Protein AF-A0A7K1STB8-F1 (afdb_monomer)

Organism: NCBI:txid2682090

Solvent-accessible surface area (backbone atoms only — not comparable to full-atom values): 10686 Å² total; per-residue (Å²): 137,60,87,76,80,79,60,72,96,82,62,52,71,69,55,52,49,51,49,47,39,38,71,79,35,63,26,77,66,35,48,52,50,49,53,50,52,51,50,50,52,54,46,53,51,52,51,50,51,38,49,51,44,44,54,51,41,70,32,89,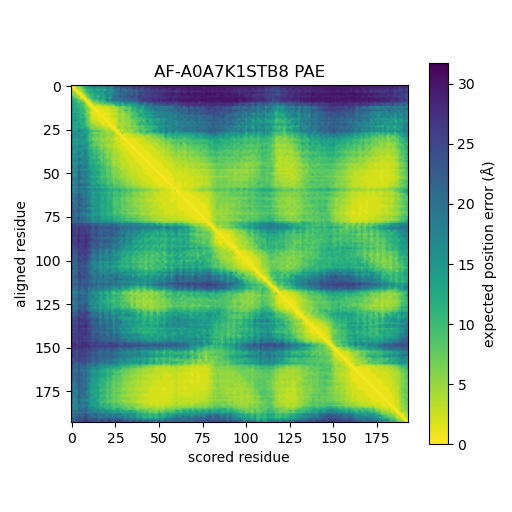74,40,31,57,58,48,49,53,48,32,52,51,37,28,52,45,46,59,71,48,79,87,44,74,66,59,52,52,52,58,50,51,63,57,49,46,48,56,49,53,52,50,49,45,56,52,50,47,44,66,72,67,72,48,81,72,82,48,75,66,54,60,45,49,53,54,56,52,41,49,59,49,67,66,43,47,61,53,48,53,52,52,48,56,43,51,74,65,71,43,51,70,61,51,45,52,54,44,48,77,39,15,65,59,54,13,50,55,54,40,54,48,50,46,47,50,53,20,52,51,51,51,54,53,58,64,51,52,74,70,68,80,115

pLDDT: mean 74.5, std 12.03, range [38.34, 95.81]

Structure (mmCIF, N/CA/C/O backbone):
data_AF-A0A7K1STB8-F1
#
_entry.id   AF-A0A7K1STB8-F1
#
loop_
_atom_site.group_PDB
_atom_site.id
_atom_site.type_symbol
_atom_site.label_atom_id
_atom_site.label_alt_id
_atom_site.label_comp_id
_atom_site.label_asym_id
_atom_site.label_entity_id
_atom_site.label_seq_id
_atom_site.pdbx_PDB_ins_code
_atom_site.Cartn_x
_atom_site.Cartn_y
_atom_site.Cartn_z
_atom_site.occupancy
_atom_site.B_iso_or_equiv
_atom_site.auth_seq_id
_atom_site.auth_comp_id
_atom_site.auth_asym_id
_atom_site.auth_atom_id
_atom_site.pdbx_PDB_model_num
ATOM 1 N N . MET A 1 1 ? -34.980 3.408 26.917 1.00 38.34 1 MET A N 1
ATOM 2 C CA . MET A 1 1 ? -34.854 3.277 28.378 1.00 38.34 1 MET A CA 1
ATOM 3 C C . MET A 1 1 ? -33.416 2.930 28.671 1.00 38.34 1 MET A C 1
ATOM 5 O O . MET A 1 1 ? -32.960 1.846 28.324 1.00 38.34 1 MET A O 1
ATOM 9 N N . THR A 1 2 ? -32.668 3.916 29.140 1.00 48.19 2 THR A N 1
ATOM 10 C CA . THR A 1 2 ? -31.240 3.794 29.457 1.00 48.19 2 THR A CA 1
ATOM 11 C C . THR A 1 2 ? -31.083 3.084 30.799 1.00 48.19 2 THR A C 1
ATOM 13 O O . THR A 1 2 ? -31.849 3.351 31.716 1.00 48.19 2 THR A O 1
ATOM 16 N N . ALA A 1 3 ? -30.076 2.217 30.947 1.00 53.22 3 ALA A N 1
ATOM 17 C CA . ALA A 1 3 ? -29.821 1.415 32.157 1.00 53.22 3 ALA A CA 1
ATOM 18 C C . ALA A 1 3 ? -29.681 2.227 33.471 1.00 53.22 3 ALA A C 1
ATOM 20 O O . ALA A 1 3 ? -29.728 1.668 34.564 1.00 53.22 3 ALA A O 1
ATOM 21 N N . LEU A 1 4 ? -29.538 3.551 33.369 1.00 52.62 4 LEU A N 1
ATOM 22 C CA . LEU A 1 4 ? -29.523 4.502 34.483 1.00 52.62 4 LEU A CA 1
ATOM 23 C C . LEU A 1 4 ? -30.909 4.789 35.086 1.00 52.62 4 LEU A C 1
ATOM 25 O O . LEU A 1 4 ? -30.980 5.211 36.232 1.00 52.62 4 LEU A O 1
ATOM 29 N N . GLU A 1 5 ? -32.003 4.546 34.360 1.00 54.44 5 GLU A N 1
ATOM 30 C CA . GLU A 1 5 ? -33.365 4.878 34.816 1.00 54.44 5 GLU A CA 1
ATOM 31 C C . GLU A 1 5 ? -33.948 3.846 35.803 1.00 54.44 5 GLU A C 1
ATOM 33 O O . GLU A 1 5 ? -34.974 4.106 36.421 1.00 54.44 5 GLU A O 1
ATOM 38 N N . GLN A 1 6 ? -33.308 2.680 35.970 1.00 57.25 6 GLN A N 1
ATOM 39 C CA . GLN A 1 6 ? -33.821 1.567 36.786 1.00 57.25 6 GLN A CA 1
ATOM 40 C C . GLN A 1 6 ? -33.109 1.360 38.135 1.00 57.25 6 GLN A C 1
ATOM 42 O O . GLN A 1 6 ? -33.446 0.411 38.845 1.00 57.25 6 GLN A O 1
ATOM 47 N N . LYS A 1 7 ? -32.131 2.194 38.520 1.00 53.56 7 LYS A N 1
ATOM 48 C CA . LYS A 1 7 ? -31.406 2.007 39.793 1.00 53.56 7 LYS A CA 1
ATOM 49 C C . LYS A 1 7 ? -31.974 2.860 40.938 1.00 53.56 7 LYS A C 1
ATOM 51 O O . LYS A 1 7 ? -32.371 3.998 40.701 1.00 53.56 7 LYS A O 1
ATOM 56 N N . PRO A 1 8 ? -32.013 2.318 42.174 1.00 54.34 8 PRO A N 1
ATOM 57 C CA . PRO A 1 8 ? -32.568 3.004 43.337 1.00 54.34 8 PRO A CA 1
ATOM 58 C C . PRO A 1 8 ? -31.808 4.303 43.630 1.00 54.34 8 PRO A C 1
ATOM 60 O O . PRO A 1 8 ? -30.596 4.387 43.431 1.00 54.34 8 PRO A O 1
ATOM 63 N N . SER A 1 9 ? -32.537 5.299 44.131 1.00 56.69 9 SER A N 1
ATOM 64 C CA . SER A 1 9 ? -32.149 6.705 44.325 1.00 56.69 9 SER A CA 1
ATOM 65 C C . SER A 1 9 ? -30.977 6.979 45.288 1.00 56.69 9 SER A C 1
ATOM 67 O O . SER A 1 9 ? -30.709 8.137 45.589 1.00 56.69 9 SER A O 1
ATOM 69 N N . GLU A 1 10 ? -30.275 5.952 45.772 1.00 61.25 10 GLU A N 1
ATOM 70 C CA . GLU A 1 10 ? -29.221 6.059 46.797 1.00 61.25 10 GLU A CA 1
ATOM 71 C C . GLU A 1 10 ? -27.794 5.830 46.273 1.00 61.25 10 GLU A C 1
ATOM 73 O O . GLU A 1 10 ? -26.829 6.034 47.006 1.00 61.25 10 GLU A O 1
ATOM 78 N N . ILE A 1 11 ? -27.621 5.423 45.013 1.00 63.69 11 ILE A N 1
ATOM 79 C CA . ILE A 1 11 ? -26.293 5.130 44.458 1.00 63.69 11 ILE A CA 1
ATOM 80 C C . ILE A 1 11 ? -25.748 6.387 43.774 1.00 63.69 11 ILE A C 1
ATOM 82 O O . ILE A 1 11 ? -26.399 6.944 42.888 1.00 63.69 11 ILE A O 1
ATOM 86 N N . SER A 1 12 ? -24.543 6.830 44.156 1.00 77.94 12 SER A N 1
ATOM 87 C CA . SER A 1 12 ? -23.891 7.965 43.495 1.00 77.94 12 SER A CA 1
ATOM 88 C C . SER A 1 12 ? -23.727 7.677 41.998 1.00 77.94 12 SER A C 1
ATOM 90 O O . SER A 1 12 ? -23.496 6.536 41.594 1.00 77.94 12 SER A O 1
ATOM 92 N N . PHE A 1 13 ? -23.828 8.704 41.149 1.00 73.62 13 PHE A N 1
ATOM 93 C CA . PHE A 1 13 ? -23.645 8.543 39.701 1.00 73.62 13 PHE A CA 1
ATOM 94 C C . PHE A 1 13 ? -22.326 7.823 39.367 1.00 73.62 13 PHE A C 1
ATOM 96 O O . PHE A 1 13 ? -2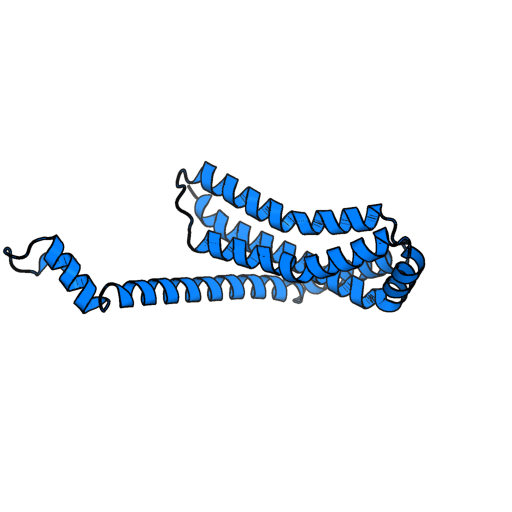2.291 6.951 38.500 1.00 73.62 13 PHE A O 1
ATOM 103 N N . GLN A 1 14 ? -21.263 8.126 40.115 1.00 72.94 14 GLN A N 1
ATOM 104 C CA . GLN A 1 14 ? -19.949 7.513 39.951 1.00 72.94 14 GLN A CA 1
ATOM 105 C C . GLN A 1 14 ? -19.971 6.005 40.252 1.00 72.94 14 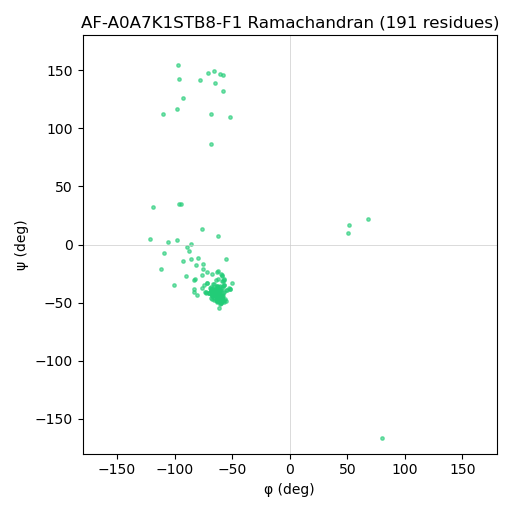GLN A C 1
ATOM 107 O O . GLN A 1 14 ? -19.392 5.216 39.505 1.00 72.94 14 GLN A O 1
ATOM 112 N N . ASP A 1 15 ? -20.683 5.589 41.299 1.00 76.50 15 ASP A N 1
ATOM 113 C CA . ASP A 1 15 ? -20.818 4.178 41.674 1.00 76.50 15 ASP A CA 1
ATOM 114 C C . ASP A 1 15 ? -21.751 3.427 40.726 1.00 76.50 15 ASP A C 1
ATOM 116 O O . ASP A 1 15 ? -21.492 2.271 40.382 1.00 76.50 15 ASP A O 1
ATOM 120 N N . ALA A 1 16 ? -22.801 4.086 40.228 1.00 74.50 16 ALA A N 1
ATOM 121 C CA . ALA A 1 16 ? -23.674 3.531 39.203 1.00 74.50 16 ALA A CA 1
ATOM 122 C C . ALA A 1 16 ? -22.892 3.251 37.910 1.00 74.50 16 ALA A C 1
ATOM 124 O O . ALA A 1 16 ? -23.001 2.149 37.367 1.00 74.50 16 ALA A O 1
ATOM 125 N N . VAL A 1 17 ? -22.049 4.196 37.479 1.00 72.81 17 VAL A N 1
ATOM 126 C CA . VAL A 1 17 ? -21.155 4.059 36.319 1.00 72.81 17 VAL A CA 1
ATOM 127 C C . VAL A 1 17 ? -20.111 2.966 36.545 1.00 72.81 17 VAL A C 1
ATOM 129 O O . VAL A 1 17 ? -19.966 2.091 35.697 1.00 72.81 17 VAL A O 1
ATOM 132 N N . ASN A 1 18 ? -19.435 2.942 37.695 1.00 76.50 18 ASN A N 1
ATOM 133 C CA . ASN A 1 18 ? -18.444 1.905 38.006 1.00 76.50 18 ASN A CA 1
ATOM 134 C C . ASN A 1 18 ? -19.067 0.506 38.078 1.00 76.50 18 ASN A C 1
ATOM 136 O O . ASN A 1 18 ? -18.463 -0.464 37.628 1.00 76.50 18 ASN A O 1
ATOM 140 N N . THR A 1 19 ? -20.291 0.396 38.598 1.00 78.06 19 THR A N 1
ATOM 141 C CA . THR A 1 19 ? -21.020 -0.877 38.640 1.00 78.06 19 THR A CA 1
ATOM 142 C C . THR A 1 19 ? -21.387 -1.347 37.235 1.00 78.06 19 THR A C 1
ATOM 144 O O . THR A 1 19 ? -21.241 -2.525 36.941 1.00 78.06 19 THR A O 1
ATOM 147 N N . ILE A 1 20 ? -21.832 -0.442 36.357 1.00 75.31 20 ILE A N 1
ATOM 148 C CA . ILE A 1 20 ? -22.113 -0.758 34.948 1.00 75.31 20 ILE A CA 1
ATOM 149 C C . ILE A 1 20 ? -20.821 -1.184 34.238 1.00 75.31 20 ILE A C 1
ATOM 151 O O . ILE A 1 20 ? -20.790 -2.215 33.579 1.00 75.31 20 ILE A O 1
ATOM 155 N N . ILE A 1 21 ? -19.720 -0.455 34.440 1.00 75.94 21 ILE A N 1
ATOM 156 C CA . ILE A 1 21 ? -18.418 -0.780 33.843 1.00 75.94 21 ILE A CA 1
ATOM 157 C C . ILE A 1 21 ? -17.902 -2.147 34.302 1.00 75.94 21 ILE A C 1
ATOM 159 O O . ILE A 1 21 ? -17.405 -2.931 33.494 1.00 75.94 21 ILE A O 1
ATOM 163 N N . ASN A 1 22 ? -18.037 -2.461 35.586 1.00 79.19 22 ASN A N 1
ATOM 164 C CA . ASN A 1 22 ? -17.596 -3.744 36.120 1.00 79.19 22 ASN A CA 1
ATOM 165 C C . ASN A 1 22 ? -18.505 -4.905 35.697 1.00 79.19 22 ASN A C 1
ATOM 167 O O . ASN A 1 22 ? -17.984 -5.961 35.345 1.00 79.19 22 ASN A O 1
ATOM 171 N N . ASN A 1 23 ? -19.826 -4.709 35.688 1.00 81.06 23 ASN A N 1
ATOM 172 C CA . ASN A 1 23 ? -20.782 -5.779 35.399 1.00 81.06 23 ASN A CA 1
ATOM 173 C C . ASN A 1 23 ? -20.940 -6.050 33.898 1.00 81.06 23 ASN A C 1
ATOM 175 O O . ASN A 1 23 ? -20.938 -7.211 33.499 1.00 81.06 23 ASN A O 1
ATOM 179 N N . ASP A 1 24 ? -21.039 -5.006 33.073 1.00 76.88 24 ASP A N 1
ATOM 180 C CA . ASP A 1 24 ? -21.341 -5.154 31.642 1.00 76.88 24 ASP A CA 1
ATOM 181 C C . ASP A 1 24 ? -20.066 -5.299 30.801 1.00 76.88 24 ASP A C 1
ATOM 183 O O . ASP A 1 24 ? -20.082 -5.924 29.741 1.00 76.88 24 ASP A O 1
ATOM 187 N N . PHE A 1 25 ? -18.946 -4.745 31.280 1.00 75.94 25 PHE A N 1
ATOM 188 C CA . PHE A 1 25 ? -17.688 -4.686 30.533 1.00 75.94 25 PHE A CA 1
ATOM 189 C C . PHE A 1 25 ? -16.509 -5.365 31.239 1.00 75.94 25 PHE A C 1
ATOM 191 O O . PHE A 1 25 ? -15.394 -5.290 30.738 1.00 75.94 25 PHE A O 1
ATOM 198 N N . GLY A 1 26 ? -16.707 -6.031 32.385 1.00 81.06 26 GLY A N 1
ATOM 199 C CA . GLY A 1 26 ? -15.625 -6.717 33.111 1.00 81.06 26 GLY A CA 1
ATOM 200 C C . GLY A 1 26 ? -14.581 -5.769 33.722 1.00 81.06 26 GLY A C 1
ATOM 201 O O . GLY A 1 26 ? -13.434 -6.156 33.965 1.00 81.06 26 GLY A O 1
ATOM 202 N N . GLY A 1 27 ? -14.958 -4.509 33.941 1.00 84.50 27 GLY A N 1
ATOM 203 C CA . GLY A 1 27 ? -14.114 -3.470 34.519 1.00 84.50 27 GLY A CA 1
ATOM 204 C C . GLY A 1 27 ? -13.151 -2.836 33.519 1.00 84.50 27 GLY A C 1
ATOM 205 O O . GLY A 1 27 ? -13.246 -3.020 32.306 1.00 84.50 27 GLY A O 1
ATOM 206 N N . GLY A 1 28 ? -12.168 -2.087 34.028 1.00 80.44 28 GLY A N 1
ATOM 207 C CA . GLY A 1 28 ? -11.205 -1.367 33.182 1.00 80.44 28 GLY A CA 1
ATOM 208 C C . GLY A 1 28 ? -10.425 -2.267 32.212 1.00 80.44 28 GLY A C 1
ATOM 209 O O . GLY A 1 28 ? -10.096 -1.838 31.11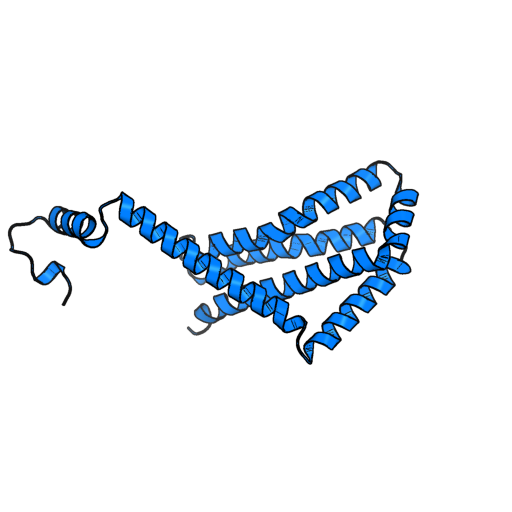1 1.00 80.44 28 GLY A O 1
ATOM 210 N N . LYS A 1 29 ? -10.171 -3.534 32.574 1.00 82.12 29 LYS A N 1
ATOM 211 C CA . LYS A 1 29 ? -9.493 -4.497 31.690 1.00 82.12 29 LYS A CA 1
ATOM 212 C C . LYS A 1 29 ? -10.362 -4.919 30.504 1.00 82.12 29 LYS A C 1
ATOM 214 O O . LYS A 1 29 ? -9.843 -5.001 29.394 1.00 82.12 29 LYS A O 1
ATOM 219 N N . GLY A 1 30 ? -11.656 -5.160 30.713 1.00 80.31 30 GLY A N 1
ATOM 220 C CA . GLY A 1 30 ? -12.537 -5.564 29.618 1.00 80.31 30 GLY A CA 1
ATOM 221 C C . GLY A 1 30 ? -12.930 -4.397 28.706 1.00 80.31 30 GLY A C 1
ATOM 222 O O . GLY A 1 30 ? -13.066 -4.606 27.503 1.00 80.31 30 GLY A O 1
ATOM 223 N N . LEU A 1 31 ? -12.940 -3.153 29.207 1.00 80.62 31 LEU A N 1
ATOM 224 C CA . LEU A 1 31 ? -12.998 -1.958 28.350 1.00 80.62 31 LEU A CA 1
ATOM 225 C C . LEU A 1 31 ? -11.802 -1.875 27.388 1.00 80.62 31 LEU A C 1
ATOM 227 O O . LEU A 1 31 ? -11.990 -1.651 26.194 1.00 80.62 31 LEU A O 1
ATOM 231 N N . VAL A 1 32 ? -10.581 -2.112 27.881 1.00 83.81 32 VAL A N 1
ATOM 232 C CA . VAL A 1 32 ? -9.372 -2.144 27.034 1.00 83.81 32 VAL A CA 1
ATOM 233 C C . VAL A 1 32 ? -9.438 -3.289 26.020 1.00 83.81 32 VAL A C 1
ATOM 235 O O . VAL A 1 32 ? -9.061 -3.116 24.861 1.00 83.81 32 VAL A O 1
ATOM 238 N N . GLU A 1 33 ? -9.937 -4.459 26.422 1.00 84.44 33 GLU A N 1
ATOM 239 C CA . GLU A 1 33 ? -10.108 -5.592 25.509 1.00 84.44 33 GLU A CA 1
ATOM 240 C C . GLU A 1 33 ? -11.156 -5.304 24.423 1.00 84.44 33 GLU A C 1
ATOM 242 O O . GLU A 1 33 ? -10.943 -5.641 23.258 1.00 84.44 33 GLU A O 1
ATOM 247 N N . MET A 1 34 ? -12.258 -4.634 24.769 1.00 82.56 34 MET A N 1
ATOM 248 C CA . MET A 1 34 ? -13.264 -4.190 23.804 1.00 82.56 34 MET A CA 1
ATOM 249 C C . MET A 1 34 ? -12.724 -3.141 22.841 1.00 82.56 34 MET A C 1
ATOM 251 O O . MET A 1 34 ? -12.971 -3.249 21.641 1.00 82.56 34 MET A O 1
ATOM 255 N N . GLU A 1 35 ? -11.968 -2.156 23.327 1.00 81.12 35 GLU A N 1
ATOM 256 C CA . GLU A 1 35 ? -11.322 -1.164 22.464 1.00 81.12 35 GLU A CA 1
ATOM 257 C C . GLU A 1 35 ? -10.342 -1.842 21.501 1.00 81.12 35 GLU A C 1
ATOM 259 O O . GLU A 1 35 ? -10.345 -1.548 20.306 1.00 81.12 35 GLU A O 1
ATOM 264 N N . LYS A 1 36 ? -9.567 -2.820 21.988 1.00 84.12 36 LYS A N 1
ATOM 265 C CA . LYS A 1 36 ? -8.662 -3.616 21.156 1.00 84.12 36 LYS A CA 1
ATOM 266 C C . LYS A 1 36 ? -9.414 -4.431 20.098 1.00 84.12 36 LYS A C 1
ATOM 268 O O . LYS A 1 36 ? -9.033 -4.376 18.933 1.00 84.12 36 LYS A O 1
ATOM 273 N N . LYS A 1 37 ? -10.489 -5.137 20.463 1.00 85.00 37 LYS A N 1
ATOM 274 C CA . LYS A 1 37 ? -11.317 -5.901 19.508 1.00 85.00 37 LYS A CA 1
ATOM 275 C C . LYS A 1 37 ? -11.987 -4.994 18.478 1.00 85.00 37 LYS A C 1
ATOM 277 O O . LYS A 1 37 ? -12.046 -5.335 17.301 1.00 85.00 37 LYS A O 1
ATOM 282 N N . CYS A 1 38 ? -12.460 -3.824 18.905 1.00 82.62 38 CYS A N 1
ATOM 283 C CA . CYS A 1 38 ? -13.000 -2.804 18.011 1.00 82.62 38 CYS A CA 1
ATOM 284 C C . CYS A 1 38 ? -11.922 -2.320 17.032 1.00 82.62 38 CYS A C 1
ATOM 286 O O . CYS A 1 38 ? -12.147 -2.305 15.825 1.00 82.62 38 CYS A O 1
ATOM 288 N N . TYR A 1 39 ? -10.725 -2.007 17.533 1.00 81.12 39 TYR A N 1
ATOM 289 C CA . TYR A 1 39 ? -9.583 -1.621 16.708 1.00 81.12 39 TYR A CA 1
ATOM 290 C C . TYR A 1 39 ? -9.222 -2.703 15.680 1.00 81.12 39 TYR A C 1
ATOM 292 O O . TYR A 1 39 ? -9.080 -2.388 14.502 1.00 81.12 39 TYR A O 1
ATOM 300 N N . GLU A 1 40 ? -9.104 -3.964 16.101 1.00 82.81 40 GLU A N 1
ATOM 301 C CA . GLU A 1 40 ? -8.795 -5.100 15.220 1.00 82.81 40 GLU A CA 1
ATOM 302 C C . GLU A 1 40 ? -9.871 -5.294 14.142 1.00 82.81 40 GLU A C 1
ATOM 304 O O . GLU A 1 40 ? -9.538 -5.397 12.965 1.00 82.81 40 GLU A O 1
ATOM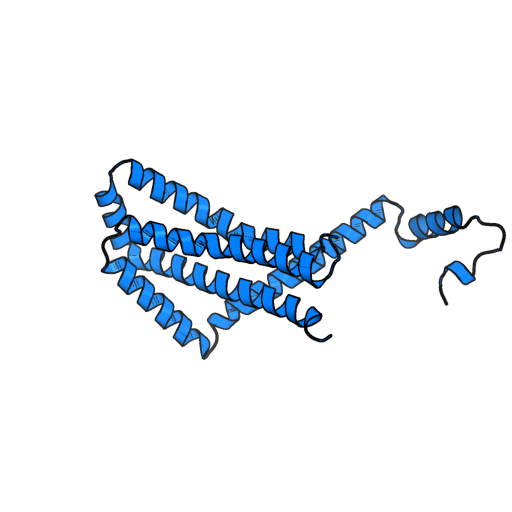 309 N N . SER A 1 41 ? -11.152 -5.219 14.512 1.00 84.88 41 SER A N 1
ATOM 310 C CA . SER A 1 41 ? -12.271 -5.307 13.565 1.00 84.88 41 SER A CA 1
ATOM 311 C C . SER A 1 41 ? -12.216 -4.210 12.493 1.00 84.88 41 SER A C 1
ATOM 313 O O . SER A 1 41 ? -12.325 -4.492 11.298 1.00 84.88 41 SER A O 1
ATOM 315 N N . VAL A 1 42 ? -11.964 -2.957 12.895 1.00 83.44 42 VAL A N 1
ATOM 316 C CA . VAL A 1 42 ? -11.834 -1.837 11.946 1.00 83.44 42 VAL A CA 1
ATOM 317 C C . VAL A 1 42 ? -10.588 -2.005 11.067 1.00 83.44 42 VAL A C 1
ATOM 319 O O . VAL A 1 42 ? -10.630 -1.692 9.877 1.00 83.44 42 VAL A O 1
ATOM 322 N N . VAL A 1 43 ? -9.478 -2.517 11.612 1.00 82.44 43 VAL A N 1
ATOM 323 C CA . VAL A 1 43 ? -8.271 -2.827 10.824 1.00 82.44 43 VAL A CA 1
ATOM 324 C C . VAL A 1 43 ? -8.583 -3.852 9.740 1.00 82.44 43 VAL A C 1
ATOM 326 O O . VAL A 1 43 ? -8.254 -3.614 8.575 1.00 82.44 43 VAL A O 1
ATOM 329 N N . ASP A 1 44 ? -9.222 -4.960 10.104 1.00 85.00 44 ASP A N 1
ATOM 330 C CA . ASP A 1 44 ? -9.545 -6.044 9.179 1.00 85.00 44 ASP A CA 1
ATOM 331 C C . ASP A 1 44 ? -10.518 -5.582 8.092 1.00 85.00 44 ASP A C 1
ATOM 333 O O . ASP A 1 44 ? -10.333 -5.905 6.915 1.00 85.00 44 ASP A O 1
ATOM 337 N N . GLU A 1 45 ? -11.498 -4.748 8.450 1.00 88.06 45 GLU A N 1
ATOM 338 C CA . GLU A 1 45 ? -12.408 -4.134 7.487 1.00 88.06 45 GLU A CA 1
ATOM 339 C C . GLU A 1 45 ? -11.646 -3.266 6.472 1.00 88.06 45 GLU A C 1
ATOM 341 O O . GLU A 1 45 ? -11.795 -3.442 5.259 1.00 88.06 45 GLU A O 1
ATOM 346 N N . MET A 1 46 ? -10.784 -2.357 6.940 1.00 85.19 46 MET A N 1
ATOM 347 C CA . MET A 1 46 ? -10.044 -1.435 6.070 1.00 85.19 46 MET A CA 1
ATOM 348 C C . MET A 1 46 ? -9.011 -2.155 5.195 1.00 85.19 46 MET A C 1
ATOM 350 O O . MET A 1 46 ? -8.859 -1.825 4.014 1.00 85.19 46 MET A O 1
ATOM 354 N N . LEU A 1 47 ? -8.319 -3.162 5.736 1.00 85.31 47 LEU A N 1
ATOM 355 C CA . LEU A 1 47 ? -7.417 -4.019 4.963 1.00 85.31 47 LEU A CA 1
ATOM 356 C C . LEU A 1 47 ? -8.186 -4.839 3.926 1.00 85.31 47 LEU A C 1
ATOM 358 O O . LEU A 1 47 ? -7.751 -4.936 2.775 1.00 85.31 47 LEU A O 1
ATOM 362 N N . GLY A 1 48 ? -9.351 -5.371 4.298 1.00 89.25 48 GLY A N 1
ATOM 363 C CA . GLY A 1 48 ? -10.256 -6.063 3.387 1.00 89.25 48 GLY A CA 1
ATOM 364 C C . GLY A 1 48 ? -10.698 -5.165 2.231 1.00 89.25 48 GLY A C 1
ATOM 365 O O . GLY A 1 48 ? -10.610 -5.564 1.068 1.00 89.25 48 GLY A O 1
ATOM 366 N N . GLN A 1 49 ? -11.097 -3.924 2.519 1.00 90.62 49 GLN A N 1
ATOM 367 C CA . GLN A 1 49 ? -11.456 -2.932 1.501 1.00 90.62 49 GLN A CA 1
ATOM 368 C C . GLN A 1 49 ? -10.272 -2.595 0.583 1.00 90.62 49 GLN A C 1
ATOM 370 O O . GLN A 1 49 ? -10.412 -2.645 -0.641 1.00 90.62 49 GLN A O 1
ATOM 375 N N . GLN A 1 50 ? -9.089 -2.330 1.147 1.00 87.75 50 GLN A N 1
ATOM 376 C CA . GLN A 1 50 ? -7.869 -2.063 0.378 1.00 87.75 50 GLN A CA 1
ATOM 377 C C . GLN A 1 50 ? -7.524 -3.226 -0.561 1.00 87.75 50 GLN A C 1
ATOM 379 O O . GLN A 1 50 ? -7.204 -3.025 -1.736 1.00 87.75 50 GLN A O 1
ATOM 384 N N . TRP A 1 51 ? -7.619 -4.457 -0.062 1.00 89.75 51 TRP A N 1
ATOM 385 C CA . TRP A 1 51 ? -7.361 -5.660 -0.844 1.00 89.75 51 TRP A CA 1
ATOM 386 C C . TRP A 1 51 ? -8.397 -5.867 -1.949 1.00 89.75 51 TRP A C 1
ATOM 388 O O . TRP A 1 51 ? -8.048 -6.236 -3.071 1.00 89.75 51 TRP A O 1
ATOM 398 N N . ASN A 1 52 ? -9.666 -5.573 -1.669 1.00 93.50 52 ASN A N 1
ATOM 399 C CA . ASN A 1 52 ? -10.728 -5.605 -2.668 1.00 93.50 52 ASN A CA 1
ATOM 400 C C . ASN A 1 52 ? -10.490 -4.572 -3.777 1.00 93.50 52 ASN A C 1
ATOM 402 O O . ASN A 1 52 ? -10.666 -4.899 -4.956 1.00 93.50 52 ASN A O 1
ATOM 406 N N . TYR A 1 53 ? -10.013 -3.369 -3.438 1.00 93.19 53 TYR A N 1
ATOM 407 C CA . TYR A 1 53 ? -9.600 -2.378 -4.432 1.00 93.19 53 TYR A CA 1
ATOM 408 C C . TYR A 1 53 ? -8.436 -2.863 -5.280 1.00 93.19 53 TYR A C 1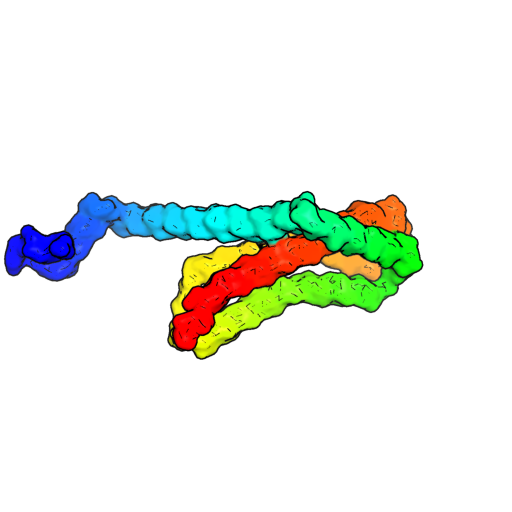
ATOM 410 O O . TYR A 1 53 ? -8.503 -2.746 -6.506 1.00 93.19 53 TYR A O 1
ATOM 418 N N . LEU A 1 54 ? -7.429 -3.486 -4.673 1.00 91.12 54 LEU A N 1
ATOM 419 C CA . LEU A 1 54 ? -6.303 -4.026 -5.423 1.00 91.12 54 LEU A CA 1
ATOM 420 C C . LEU A 1 54 ? -6.752 -5.137 -6.380 1.00 91.12 54 LEU A C 1
ATOM 422 O O . LEU A 1 54 ? -6.469 -5.072 -7.576 1.00 91.12 54 LEU A O 1
ATOM 426 N N . LYS A 1 55 ? -7.535 -6.102 -5.881 1.00 94.12 55 LYS A N 1
ATOM 427 C CA . LYS A 1 55 ? -8.136 -7.185 -6.677 1.00 94.12 55 LYS A CA 1
ATOM 428 C C . LYS A 1 55 ? -8.993 -6.662 -7.825 1.00 94.12 55 LYS A C 1
ATOM 430 O O . LYS A 1 55 ? -9.017 -7.271 -8.891 1.00 94.12 55 LYS A O 1
ATOM 435 N N . SER A 1 56 ? -9.685 -5.537 -7.638 1.00 94.56 56 SER A N 1
ATOM 436 C CA . SER A 1 56 ? -10.517 -4.936 -8.687 1.00 94.56 56 SER A CA 1
ATOM 437 C C . SER A 1 56 ? -9.719 -4.502 -9.924 1.00 94.56 56 SER A C 1
ATOM 439 O O . SER A 1 56 ? -10.291 -4.441 -11.011 1.00 94.56 56 SER A O 1
ATOM 441 N N . ASN A 1 57 ? -8.407 -4.263 -9.793 1.00 92.38 57 ASN A N 1
ATOM 442 C CA . ASN A 1 57 ? -7.531 -3.928 -10.921 1.00 92.38 57 ASN A CA 1
ATOM 443 C C . ASN A 1 57 ? -7.186 -5.146 -11.797 1.00 92.38 57 ASN A C 1
ATOM 445 O O . ASN A 1 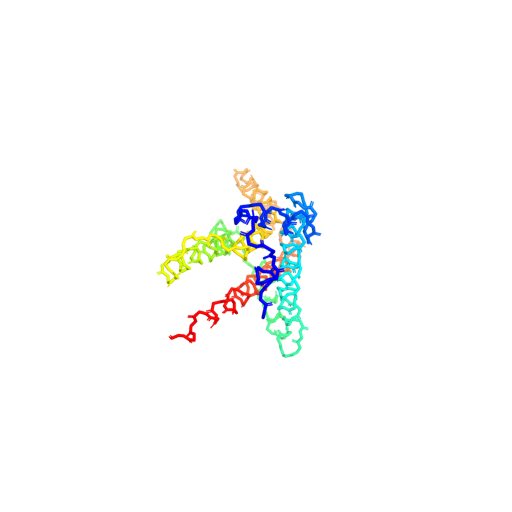57 ? -6.779 -4.981 -12.943 1.00 92.38 57 ASN A O 1
ATOM 449 N N . PHE A 1 58 ? -7.390 -6.364 -11.286 1.00 94.19 58 PHE A N 1
ATOM 450 C CA . PHE A 1 58 ? -7.173 -7.622 -12.013 1.00 94.19 58 PHE A CA 1
ATOM 451 C C . PHE A 1 58 ? -8.466 -8.208 -12.595 1.00 94.19 58 PHE A C 1
ATOM 453 O O . PHE A 1 58 ? -8.459 -9.296 -13.163 1.00 94.19 58 PHE A O 1
ATOM 460 N N . LYS A 1 59 ? -9.590 -7.495 -12.460 1.00 94.94 59 LYS A N 1
ATOM 461 C CA . LYS A 1 59 ? -10.873 -7.855 -13.071 1.00 94.94 59 LYS A CA 1
ATOM 462 C C . LYS A 1 59 ? -11.070 -7.092 -14.379 1.00 94.94 59 LYS A C 1
ATOM 464 O O . LYS A 1 59 ? -10.544 -5.996 -14.554 1.00 94.94 59 LYS A O 1
ATOM 469 N N . PHE A 1 60 ? -11.860 -7.648 -15.290 1.00 93.06 60 PHE A N 1
ATOM 470 C CA . PHE A 1 60 ? -12.272 -6.955 -16.511 1.00 93.06 60 PHE A CA 1
ATOM 471 C C . PHE A 1 60 ? -13.160 -5.734 -16.174 1.00 93.06 60 PHE A C 1
ATOM 473 O O . PHE A 1 60 ? -14.003 -5.856 -15.283 1.00 93.06 60 PHE A O 1
ATOM 480 N N . PRO A 1 61 ? -13.011 -4.567 -16.838 1.00 93.75 61 PRO A N 1
ATOM 481 C CA . PRO A 1 61 ? -12.051 -4.238 -17.902 1.00 93.75 61 PRO A CA 1
ATOM 482 C C . PRO A 1 61 ? -10.693 -3.718 -17.387 1.00 93.75 61 PRO A C 1
ATOM 484 O O . PRO A 1 61 ? -9.771 -3.528 -18.177 1.00 93.75 61 PRO A O 1
ATOM 487 N N . ASN A 1 62 ? -10.541 -3.509 -16.074 1.00 91.69 62 ASN A N 1
ATOM 488 C CA . ASN A 1 62 ? -9.332 -2.925 -15.477 1.00 91.69 62 ASN A CA 1
ATOM 489 C C . ASN A 1 62 ? -8.053 -3.725 -15.745 1.00 91.69 62 ASN A C 1
ATOM 491 O O . ASN A 1 62 ? -6.969 -3.147 -15.778 1.00 91.69 62 ASN A O 1
ATOM 495 N N . LEU A 1 63 ? -8.184 -5.030 -15.987 1.00 93.88 63 LEU A N 1
ATOM 496 C CA . LEU A 1 63 ? -7.076 -5.899 -16.364 1.00 93.88 63 LEU A CA 1
ATOM 497 C C . LEU A 1 63 ? -6.292 -5.352 -17.568 1.00 93.88 63 LEU A C 1
ATOM 499 O O . LEU A 1 63 ? -5.067 -5.425 -17.562 1.00 93.88 63 LEU A O 1
ATOM 503 N N . PHE A 1 64 ? -6.959 -4.747 -18.558 1.00 95.81 64 PHE A N 1
ATOM 504 C CA . PHE A 1 64 ? -6.264 -4.145 -19.700 1.00 95.81 64 PHE A CA 1
ATOM 505 C C . PHE A 1 64 ? -5.389 -2.967 -19.282 1.00 95.81 64 PHE A C 1
ATOM 507 O O . PHE A 1 64 ? -4.238 -2.893 -19.699 1.00 95.81 64 PHE A O 1
ATOM 514 N N . TYR A 1 65 ? -5.892 -2.083 -18.418 1.00 93.12 65 TYR A N 1
ATOM 515 C CA . TYR A 1 65 ? -5.094 -0.973 -17.895 1.00 93.12 65 TYR A CA 1
ATOM 516 C C . TYR A 1 65 ? -3.909 -1.479 -17.072 1.00 93.12 65 TYR A C 1
ATOM 518 O O . TYR A 1 65 ? -2.807 -0.957 -17.209 1.00 93.12 65 TYR A O 1
ATOM 526 N N . THR A 1 66 ? -4.104 -2.533 -16.278 1.00 93.31 66 THR A N 1
ATOM 527 C CA . THR A 1 66 ? -3.029 -3.182 -15.518 1.00 93.31 66 THR A CA 1
ATOM 528 C C . THR A 1 66 ? -1.957 -3.782 -16.433 1.00 93.31 66 THR A C 1
ATOM 530 O O . THR A 1 66 ? -0.767 -3.620 -16.170 1.00 93.31 66 THR A O 1
ATOM 533 N N . LEU A 1 67 ? -2.352 -4.428 -17.534 1.00 94.00 67 LEU A N 1
ATOM 534 C CA . LEU A 1 67 ? -1.415 -4.972 -18.522 1.00 94.00 67 LEU A CA 1
ATOM 535 C C . LEU A 1 67 ? -0.669 -3.867 -19.277 1.00 94.00 67 LEU A C 1
ATOM 537 O O . LEU A 1 67 ? 0.545 -3.960 -19.438 1.00 94.00 67 LEU A O 1
ATOM 541 N N . ILE A 1 68 ? -1.361 -2.803 -19.693 1.00 94.44 68 ILE A N 1
ATOM 542 C CA . ILE A 1 68 ? -0.740 -1.636 -20.340 1.00 94.44 68 ILE A CA 1
ATOM 543 C C . ILE A 1 68 ? 0.271 -0.980 -19.395 1.00 94.44 68 ILE A C 1
ATOM 545 O O . ILE A 1 68 ? 1.379 -0.649 -19.818 1.00 94.44 68 ILE A O 1
ATOM 549 N N . LEU A 1 69 ? -0.075 -0.836 -18.113 1.00 92.25 69 LEU A N 1
ATOM 550 C CA . LEU A 1 69 ? 0.822 -0.314 -17.084 1.00 92.25 69 LEU A CA 1
ATOM 551 C C . LEU A 1 69 ? 2.091 -1.173 -16.979 1.00 92.25 69 LEU A C 1
ATOM 553 O O . LEU A 1 69 ? 3.198 -0.642 -17.045 1.00 92.25 69 LEU A O 1
ATOM 557 N N . LEU A 1 70 ? 1.929 -2.497 -16.893 1.00 93.00 70 LEU A N 1
ATOM 558 C CA . LEU A 1 70 ? 3.045 -3.438 -16.814 1.00 93.00 70 LEU A CA 1
ATOM 559 C C . LEU A 1 70 ? 3.946 -3.376 -18.050 1.00 93.00 70 LEU A C 1
ATOM 561 O O . LEU A 1 70 ? 5.165 -3.301 -17.910 1.00 93.00 70 LEU A O 1
ATOM 565 N N . LEU A 1 71 ? 3.359 -3.375 -19.249 1.00 93.19 71 LEU A N 1
ATOM 566 C CA . LEU A 1 71 ? 4.097 -3.263 -20.509 1.00 93.19 71 LEU A CA 1
ATOM 567 C C . LEU A 1 71 ? 4.859 -1.939 -20.600 1.00 93.19 71 LEU A C 1
ATOM 569 O O . LEU A 1 71 ? 6.012 -1.925 -21.026 1.00 93.19 71 LEU A O 1
ATOM 573 N N . THR A 1 72 ? 4.247 -0.845 -20.144 1.00 89.94 72 THR A N 1
ATOM 574 C CA . THR A 1 72 ? 4.884 0.477 -20.102 1.00 89.94 72 THR A CA 1
ATOM 575 C C . THR A 1 72 ? 6.117 0.451 -19.204 1.00 89.94 72 THR A C 1
ATOM 577 O O . THR A 1 72 ? 7.195 0.864 -19.631 1.00 89.94 72 THR A O 1
ATOM 580 N N . PHE A 1 73 ? 6.002 -0.087 -17.986 1.00 87.06 73 PHE A N 1
ATOM 581 C CA . PHE A 1 73 ? 7.153 -0.182 -17.087 1.00 87.06 73 PHE A CA 1
ATOM 582 C C . PHE A 1 73 ? 8.204 -1.164 -17.575 1.00 87.06 73 PHE A C 1
ATOM 584 O O . PHE A 1 73 ? 9.387 -0.864 -17.473 1.00 87.06 73 PHE A O 1
ATOM 591 N N . TYR A 1 74 ? 7.808 -2.293 -18.154 1.00 88.50 74 TYR A N 1
ATOM 592 C CA . TYR A 1 74 ? 8.754 -3.218 -18.764 1.00 88.50 74 TYR A CA 1
ATOM 593 C C . TYR A 1 74 ? 9.561 -2.538 -19.874 1.00 88.50 74 TYR A C 1
ATOM 595 O O . TYR A 1 74 ? 10.788 -2.642 -19.888 1.00 88.50 74 TYR A O 1
ATOM 603 N N . PHE A 1 75 ? 8.896 -1.790 -20.758 1.00 88.38 75 PHE A N 1
ATOM 604 C CA . PHE A 1 75 ? 9.560 -1.053 -21.827 1.00 88.38 75 PHE A CA 1
ATOM 605 C C . PHE A 1 75 ? 10.531 -0.003 -21.274 1.00 88.38 75 PHE A C 1
ATOM 607 O O . PHE A 1 75 ? 11.683 0.043 -21.706 1.00 88.38 75 PHE A O 1
ATOM 614 N N . VAL A 1 76 ? 10.097 0.783 -20.282 1.00 83.31 76 VAL A N 1
ATOM 615 C CA . VAL A 1 76 ? 10.924 1.797 -19.608 1.00 83.31 76 VAL A CA 1
ATOM 616 C C . VAL A 1 76 ? 12.154 1.169 -18.955 1.00 83.31 76 VAL A C 1
ATOM 618 O O . VAL A 1 76 ? 13.269 1.613 -19.202 1.00 83.31 76 VAL A O 1
ATOM 621 N N . VAL A 1 77 ? 11.969 0.113 -18.162 1.00 80.69 77 VAL A N 1
ATOM 622 C CA . VAL A 1 77 ? 13.052 -0.553 -17.422 1.00 80.69 77 VAL A CA 1
ATOM 623 C C . VAL A 1 77 ? 14.042 -1.240 -18.369 1.00 80.69 77 VAL A C 1
ATOM 625 O O . VAL A 1 77 ? 15.234 -1.277 -18.079 1.00 80.69 77 VAL A O 1
ATOM 628 N N . SER A 1 78 ? 13.567 -1.776 -19.497 1.00 82.56 78 SER A N 1
ATOM 629 C CA . SER A 1 78 ? 14.410 -2.527 -20.438 1.00 82.56 78 SER A CA 1
ATOM 630 C C . SER A 1 78 ? 15.196 -1.636 -21.401 1.00 82.56 78 SER A C 1
ATOM 632 O O . SER A 1 78 ? 16.265 -2.038 -21.848 1.00 82.56 78 SER A O 1
ATOM 634 N N . ASN A 1 79 ? 14.675 -0.454 -21.750 1.00 81.19 79 ASN A N 1
ATOM 635 C CA . ASN A 1 79 ? 15.248 0.384 -22.813 1.00 81.19 79 ASN A CA 1
ATOM 636 C C . ASN A 1 79 ? 15.867 1.687 -22.310 1.00 81.19 79 ASN A C 1
ATOM 638 O O . ASN A 1 79 ? 16.683 2.277 -23.016 1.00 81.19 79 ASN A O 1
ATOM 642 N N . ILE A 1 80 ? 15.485 2.163 -21.122 1.00 73.94 80 ILE A N 1
ATOM 643 C CA . ILE A 1 80 ? 16.014 3.415 -20.595 1.00 73.94 80 ILE A CA 1
ATOM 644 C C . ILE A 1 80 ? 17.149 3.089 -19.622 1.00 73.94 80 ILE A C 1
ATOM 646 O O . ILE A 1 80 ? 16.902 2.453 -18.594 1.00 73.94 80 ILE A O 1
ATOM 650 N N . PRO A 1 81 ? 18.396 3.513 -19.904 1.00 69.06 81 PRO A N 1
ATOM 651 C CA . PRO A 1 81 ? 19.481 3.338 -18.950 1.00 69.06 81 PRO A CA 1
ATOM 652 C C . PRO A 1 81 ? 19.095 4.043 -17.650 1.00 69.06 81 PRO A C 1
ATOM 654 O O . PRO A 1 81 ? 18.639 5.189 -17.686 1.00 69.06 81 PRO A O 1
ATOM 657 N N . PHE A 1 82 ? 19.260 3.371 -16.506 1.00 64.56 82 PHE A N 1
ATOM 658 C CA . PHE A 1 82 ? 18.902 3.944 -15.209 1.00 64.56 82 PHE A CA 1
ATOM 659 C C . PHE A 1 82 ? 19.848 5.098 -14.877 1.00 64.56 82 PHE A C 1
ATOM 661 O O . PHE A 1 82 ? 20.878 4.950 -14.218 1.00 64.56 82 PHE A O 1
ATOM 668 N N . ALA A 1 83 ? 19.484 6.280 -15.361 1.00 65.44 83 ALA A N 1
ATOM 669 C CA . ALA A 1 83 ? 20.092 7.527 -14.967 1.00 65.44 83 ALA A CA 1
ATOM 670 C C . ALA A 1 83 ? 19.658 7.857 -13.527 1.00 65.44 83 ALA A C 1
ATOM 672 O O . ALA A 1 83 ? 18.511 7.583 -13.152 1.00 65.44 83 ALA A O 1
ATOM 673 N N . PRO A 1 84 ? 20.518 8.515 -12.730 1.00 64.69 84 PRO A N 1
ATOM 674 C CA . PRO A 1 84 ? 20.191 8.921 -11.362 1.00 64.69 84 PRO A CA 1
ATOM 675 C C . PRO A 1 84 ? 18.859 9.680 -11.243 1.00 64.69 84 PRO A C 1
ATOM 677 O O . PRO A 1 84 ? 18.132 9.521 -10.266 1.00 64.69 84 PRO A O 1
ATOM 680 N N . PHE A 1 85 ? 18.503 10.456 -12.270 1.00 65.88 85 PHE A N 1
ATOM 681 C CA . PHE A 1 85 ? 17.252 11.208 -12.328 1.00 65.88 85 PHE A CA 1
ATOM 682 C C . PHE A 1 85 ? 15.996 10.320 -12.390 1.00 65.88 85 PHE A C 1
ATOM 684 O O . PHE A 1 85 ? 15.006 10.616 -11.728 1.00 65.88 85 PHE A O 1
ATOM 691 N N . ILE A 1 86 ? 16.030 9.208 -13.130 1.00 67.56 86 ILE A N 1
ATOM 692 C CA . ILE A 1 86 ? 14.883 8.288 -13.258 1.00 67.56 86 ILE A CA 1
ATOM 693 C C . ILE A 1 86 ? 14.622 7.585 -11.929 1.00 67.56 86 ILE A C 1
ATOM 695 O O . ILE A 1 86 ? 13.478 7.390 -11.527 1.00 67.56 86 ILE A O 1
ATOM 699 N N . ILE A 1 87 ? 15.690 7.257 -11.207 1.00 65.81 87 ILE A N 1
ATOM 700 C CA . ILE A 1 87 ? 15.589 6.681 -9.868 1.00 65.81 87 ILE A CA 1
ATOM 701 C C . ILE A 1 87 ? 15.031 7.711 -8.905 1.00 65.81 87 ILE A C 1
ATOM 703 O O . ILE A 1 87 ? 14.088 7.399 -8.191 1.00 65.81 87 ILE A O 1
ATOM 707 N N . ALA A 1 88 ? 15.536 8.946 -8.925 1.00 66.00 88 ALA A N 1
ATOM 708 C CA . ALA A 1 88 ? 14.971 10.027 -8.124 1.00 66.00 88 ALA A CA 1
ATOM 709 C C . ALA A 1 88 ? 13.469 10.225 -8.403 1.00 66.00 88 ALA A C 1
ATOM 711 O O . ALA A 1 88 ? 12.697 10.398 -7.464 1.00 66.00 88 ALA A O 1
ATOM 712 N N . PHE A 1 89 ? 13.035 10.115 -9.661 1.00 67.88 89 PHE A N 1
ATOM 713 C CA . PHE A 1 89 ? 11.621 10.171 -10.031 1.00 67.88 89 PHE A CA 1
ATOM 714 C C . PHE A 1 89 ? 10.809 8.976 -9.498 1.00 67.88 89 PHE A C 1
ATOM 716 O O . PHE A 1 89 ? 9.725 9.152 -8.952 1.00 67.88 89 PHE A O 1
ATOM 723 N N . LEU A 1 90 ? 11.335 7.751 -9.573 1.00 66.50 90 LEU A N 1
ATOM 724 C CA . LEU A 1 90 ? 10.682 6.588 -8.959 1.00 66.50 90 LEU A CA 1
ATOM 725 C C . LEU A 1 90 ? 10.587 6.734 -7.429 1.00 66.50 90 LEU A C 1
ATOM 727 O O . LEU A 1 90 ? 9.577 6.355 -6.828 1.00 66.50 90 LEU A O 1
ATOM 731 N N . LEU A 1 91 ? 11.598 7.346 -6.806 1.00 66.62 91 LEU A N 1
ATOM 732 C CA . LEU A 1 91 ? 11.615 7.660 -5.379 1.00 66.62 91 LEU A CA 1
ATOM 733 C C . LEU A 1 91 ? 10.552 8.686 -4.998 1.00 66.62 91 LEU A C 1
ATOM 735 O O . LEU A 1 91 ? 9.863 8.481 -3.999 1.00 66.62 91 LEU A O 1
ATOM 739 N N . THR A 1 92 ? 10.348 9.744 -5.786 1.00 67.50 92 THR A N 1
ATOM 740 C CA . THR A 1 92 ? 9.302 10.734 -5.486 1.00 67.50 92 THR A CA 1
ATOM 741 C C . THR A 1 92 ? 7.906 10.118 -5.533 1.00 67.50 92 THR A C 1
ATOM 743 O O . THR A 1 92 ? 7.099 10.427 -4.657 1.00 67.50 92 THR A O 1
ATOM 746 N N . THR A 1 93 ? 7.631 9.168 -6.437 1.00 65.94 93 THR A N 1
ATOM 747 C CA . THR A 1 93 ? 6.367 8.401 -6.425 1.00 65.94 93 THR A CA 1
ATOM 748 C C . THR A 1 93 ? 6.133 7.625 -5.129 1.00 65.94 93 THR A C 1
ATOM 750 O O . THR A 1 93 ? 4.985 7.409 -4.753 1.00 65.94 93 THR A O 1
ATOM 753 N N . ILE A 1 94 ? 7.188 7.234 -4.410 1.00 65.50 94 ILE A N 1
ATOM 754 C CA . ILE A 1 94 ? 7.062 6.542 -3.119 1.00 65.50 94 ILE A CA 1
ATOM 755 C C . ILE A 1 94 ? 6.687 7.521 -2.005 1.00 65.50 94 ILE A C 1
ATOM 757 O O . ILE A 1 94 ? 5.839 7.216 -1.164 1.00 65.50 94 ILE A O 1
ATOM 761 N N . VAL A 1 95 ? 7.241 8.734 -2.054 1.00 68.00 95 VAL A N 1
ATOM 762 C CA . VAL A 1 95 ? 6.915 9.826 -1.124 1.00 68.00 95 VAL A CA 1
ATOM 763 C C . VAL A 1 95 ? 5.447 10.261 -1.254 1.00 68.00 95 VAL A C 1
ATOM 765 O O . VAL A 1 95 ? 4.871 10.742 -0.280 1.00 68.00 95 VAL A O 1
ATOM 768 N N . VAL A 1 96 ? 4.798 10.026 -2.403 1.00 71.62 96 VAL A N 1
ATOM 769 C CA . VAL A 1 96 ? 3.374 10.349 -2.619 1.00 71.62 96 VAL A CA 1
ATOM 770 C C . VAL A 1 96 ? 2.471 9.713 -1.559 1.00 71.62 96 VAL A C 1
ATOM 772 O O . VAL A 1 96 ? 1.556 10.378 -1.088 1.00 71.62 96 VAL A O 1
ATOM 775 N N . VAL A 1 97 ? 2.727 8.476 -1.117 1.00 69.94 97 VAL A N 1
ATOM 776 C CA . VAL A 1 97 ? 1.908 7.830 -0.067 1.00 69.94 97 VAL A CA 1
ATOM 777 C C . VAL A 1 97 ? 2.024 8.581 1.264 1.00 69.94 97 VAL A C 1
ATOM 779 O O . VAL A 1 97 ? 1.016 8.845 1.927 1.00 69.94 97 VAL A O 1
ATOM 782 N N . SER A 1 98 ? 3.240 8.991 1.626 1.00 68.81 98 SER A N 1
ATOM 783 C CA . SER A 1 98 ? 3.504 9.787 2.827 1.00 68.81 98 SER A CA 1
ATOM 784 C C . SER A 1 98 ? 2.873 11.177 2.731 1.00 68.81 98 SER A C 1
ATOM 786 O O . SER A 1 98 ? 2.251 11.633 3.688 1.00 68.81 98 SER A O 1
ATOM 788 N N . ILE A 1 99 ? 2.956 11.823 1.563 1.00 72.31 99 ILE A N 1
ATOM 789 C CA . ILE A 1 99 ? 2.337 13.131 1.305 1.00 72.31 99 ILE A CA 1
ATOM 790 C C . ILE A 1 99 ? 0.814 13.032 1.372 1.00 72.31 99 ILE A C 1
ATOM 792 O O . ILE A 1 99 ? 0.190 13.882 1.991 1.00 72.31 99 ILE A O 1
ATOM 796 N N . LEU A 1 1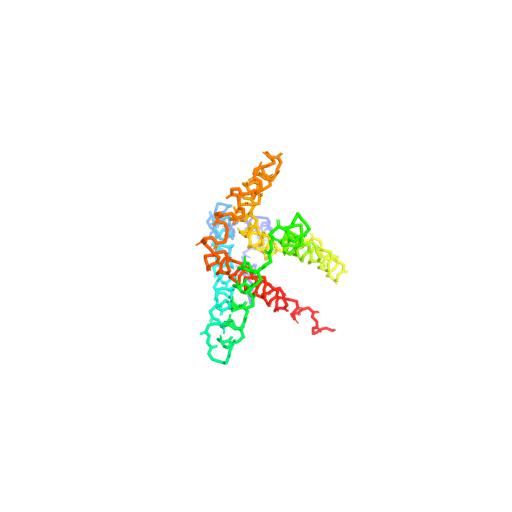00 ? 0.204 11.996 0.792 1.00 71.88 100 LEU A N 1
ATOM 797 C CA . LEU A 1 100 ? -1.245 11.779 0.857 1.00 71.88 100 LEU A CA 1
ATOM 798 C C . LEU A 1 100 ? -1.724 11.568 2.296 1.00 71.88 100 LEU A C 1
ATOM 800 O O . LEU A 1 100 ? -2.777 12.071 2.681 1.00 71.88 100 LEU A O 1
ATOM 804 N N . THR A 1 101 ? -0.935 10.858 3.101 1.00 70.56 101 THR A N 1
ATOM 805 C CA . THR A 1 101 ? -1.227 10.649 4.524 1.00 70.56 101 THR A CA 1
ATOM 806 C C . THR A 1 101 ? -1.123 11.961 5.300 1.00 70.56 101 THR A C 1
ATOM 808 O O . THR A 1 101 ? -2.012 12.286 6.084 1.00 70.56 101 THR A O 1
ATOM 811 N N . LEU A 1 102 ? -0.086 12.762 5.037 1.00 70.94 102 LEU A N 1
ATOM 812 C CA . LEU A 1 102 ? 0.078 14.085 5.637 1.00 70.94 102 LEU A CA 1
ATOM 813 C C . LEU A 1 102 ? -1.055 15.036 5.218 1.00 70.94 102 LEU A C 1
ATOM 815 O O . LEU A 1 102 ? -1.665 15.684 6.064 1.00 70.94 102 LEU A O 1
ATOM 819 N N . ALA A 1 103 ? -1.392 15.067 3.927 1.00 72.00 103 ALA A N 1
ATOM 820 C CA . ALA A 1 103 ? -2.487 15.860 3.378 1.00 72.00 103 ALA A CA 1
ATOM 821 C C . ALA A 1 103 ? -3.830 15.487 4.016 1.00 72.00 103 ALA A C 1
ATOM 823 O O . ALA A 1 103 ? -4.626 16.372 4.311 1.00 72.00 103 ALA A O 1
ATOM 824 N N . ARG A 1 104 ? -4.064 14.200 4.302 1.00 70.62 104 ARG A N 1
ATOM 825 C CA . ARG A 1 104 ? -5.220 13.747 5.083 1.00 70.62 104 ARG A CA 1
ATOM 826 C C . ARG A 1 104 ? -5.233 14.346 6.487 1.00 70.62 104 ARG A C 1
ATOM 828 O O . ARG A 1 104 ? -6.273 14.858 6.883 1.00 70.62 104 ARG A O 1
ATOM 835 N N . TYR A 1 105 ? -4.125 14.280 7.229 1.00 68.81 105 TYR A N 1
ATOM 836 C CA . TYR A 1 105 ? -4.063 14.845 8.584 1.00 68.81 105 TYR A CA 1
ATOM 837 C C . TYR A 1 105 ? -4.393 16.341 8.583 1.00 68.81 105 TYR A C 1
ATOM 839 O O . TYR A 1 105 ? -5.176 16.796 9.414 1.00 68.81 105 TYR A O 1
ATOM 847 N N . PHE A 1 106 ? -3.869 17.084 7.604 1.00 68.56 106 PHE A N 1
ATOM 848 C CA . PHE A 1 106 ? -4.205 18.495 7.420 1.00 68.56 106 PHE A CA 1
ATOM 849 C C . PHE A 1 106 ? -5.671 18.709 7.028 1.00 68.56 106 PHE A C 1
ATOM 851 O O . PHE A 1 106 ? -6.332 19.567 7.605 1.00 68.56 106 PHE A O 1
ATOM 858 N N . TYR A 1 107 ? -6.199 17.933 6.077 1.00 68.25 107 TYR A N 1
ATOM 859 C CA . TYR A 1 107 ? -7.567 18.100 5.587 1.00 68.25 107 TYR A CA 1
ATOM 860 C C . TYR A 1 107 ? -8.609 17.756 6.655 1.00 68.25 107 TYR A C 1
ATOM 862 O O . TYR A 1 107 ? -9.542 18.527 6.847 1.00 68.25 107 TYR A O 1
ATOM 870 N N . ILE A 1 108 ? -8.431 16.651 7.392 1.00 63.88 108 ILE A N 1
ATOM 871 C CA . ILE A 1 108 ? -9.294 16.285 8.526 1.00 63.88 108 ILE A CA 1
ATOM 872 C C . ILE A 1 108 ? -9.206 17.369 9.600 1.00 63.88 108 ILE A C 1
ATOM 874 O O . ILE A 1 108 ? -10.224 17.967 9.926 1.00 63.88 108 ILE A O 1
ATOM 878 N N . GLY A 1 109 ? -7.999 17.706 10.070 1.00 59.69 109 GLY A N 1
ATOM 879 C CA . GLY A 1 109 ? -7.821 18.703 11.129 1.00 59.69 109 GLY A CA 1
ATOM 880 C C . GLY A 1 109 ? -8.404 20.081 10.794 1.00 59.69 109 GLY A C 1
ATOM 881 O O . GLY A 1 109 ? -8.881 20.773 11.690 1.00 59.69 109 GLY A O 1
ATOM 882 N N . TYR A 1 110 ? -8.415 20.467 9.514 1.00 58.91 110 TYR A N 1
ATOM 883 C CA . TYR A 1 110 ? -8.988 21.736 9.066 1.00 58.91 110 TYR A CA 1
ATOM 884 C C . TYR A 1 110 ? -10.513 21.681 8.866 1.00 58.91 110 TYR A C 1
ATOM 886 O O . TYR A 1 110 ? -11.204 22.621 9.248 1.00 58.91 110 TYR A O 1
ATOM 894 N N . PHE A 1 111 ? -11.059 20.599 8.292 1.00 59.56 111 PHE A N 1
ATOM 895 C CA . PHE A 1 111 ? -12.496 20.500 7.988 1.00 59.56 111 PHE A CA 1
ATOM 896 C C . PHE A 1 111 ? -13.358 20.063 9.171 1.00 59.56 111 PHE A C 1
ATOM 898 O O . PHE A 1 111 ? -14.480 20.546 9.310 1.00 59.56 111 PHE A O 1
ATOM 905 N N . THR A 1 112 ? -12.891 19.131 10.006 1.00 60.47 112 THR A N 1
ATOM 906 C CA . THR A 1 112 ? -13.717 18.612 11.107 1.00 60.47 112 THR A CA 1
ATOM 907 C C . THR A 1 112 ? -13.630 19.466 12.365 1.00 60.47 112 THR A C 1
ATOM 909 O O . THR A 1 112 ? -14.440 19.251 13.262 1.00 60.47 112 THR A O 1
ATOM 912 N N . LEU A 1 113 ? -12.670 20.407 12.450 1.00 62.00 113 LEU A N 1
ATOM 913 C CA . LEU A 1 113 ? -12.313 21.172 13.664 1.00 62.00 113 LEU A CA 1
ATOM 914 C C . LEU A 1 113 ? -12.073 20.287 14.906 1.00 62.00 113 LEU A C 1
ATOM 916 O O . LEU A 1 113 ? -11.946 20.783 16.023 1.00 62.00 113 LEU A O 1
ATOM 920 N N . ASP A 1 114 ? -12.002 18.973 14.705 1.00 56.94 114 ASP A N 1
ATOM 921 C CA . ASP A 1 114 ? -11.823 17.961 15.725 1.00 56.94 114 ASP A CA 1
ATOM 922 C C . ASP A 1 114 ? -10.420 17.394 15.548 1.00 56.94 114 ASP A C 1
ATOM 924 O O . ASP A 1 114 ? -10.096 16.775 14.532 1.00 56.94 114 ASP A O 1
ATOM 928 N N . THR A 1 115 ? -9.569 17.672 16.530 1.00 54.06 115 THR A N 1
ATOM 929 C CA . THR A 1 115 ? -8.180 17.210 16.583 1.00 54.06 115 THR A CA 1
ATOM 930 C C . THR A 1 115 ? -8.065 15.814 17.190 1.00 54.06 115 THR A C 1
ATOM 932 O O . THR A 1 115 ? -6.954 15.289 17.321 1.00 54.06 115 THR A O 1
ATOM 935 N N . LYS A 1 116 ? -9.184 15.180 17.575 1.00 55.59 116 LYS A N 1
ATOM 936 C CA . LYS A 1 116 ? -9.159 13.808 18.077 1.00 55.59 116 LYS A CA 1
ATOM 937 C C . LYS A 1 116 ? -8.793 12.850 16.952 1.00 55.59 116 LYS A C 1
ATOM 939 O O . LYS A 1 116 ? -9.569 12.605 16.036 1.00 55.59 116 LYS A O 1
ATOM 944 N N . ASN A 1 117 ? -7.607 12.259 17.085 1.00 60.34 117 ASN A N 1
ATOM 945 C CA . ASN A 1 117 ? -7.138 11.167 16.239 1.00 60.34 117 ASN A CA 1
ATOM 946 C C . ASN A 1 117 ? -8.187 10.049 16.199 1.00 60.34 117 ASN A C 1
ATOM 948 O O . ASN A 1 117 ? -8.367 9.332 17.190 1.00 60.34 117 ASN A O 1
ATOM 952 N N . SER A 1 118 ? -8.848 9.872 15.056 1.00 68.50 118 SER A N 1
ATOM 953 C CA . SER A 1 118 ? -9.754 8.748 14.859 1.00 68.50 118 SER A CA 1
ATOM 954 C C . SER A 1 118 ? -8.958 7.444 14.872 1.00 68.50 118 SER A C 1
ATOM 956 O O . SER A 1 118 ? -7.805 7.386 14.429 1.00 68.50 118 SER A O 1
ATOM 958 N N . ILE A 1 119 ? -9.588 6.357 15.325 1.00 70.12 119 ILE A N 1
ATOM 959 C CA . ILE A 1 119 ? -9.039 5.001 15.178 1.00 70.12 119 ILE A CA 1
ATOM 960 C C . ILE A 1 119 ? -8.653 4.750 13.710 1.00 70.12 119 ILE A C 1
ATOM 962 O O . ILE A 1 119 ? -7.578 4.216 13.435 1.00 70.12 119 ILE A O 1
ATOM 966 N N . LYS A 1 120 ? -9.461 5.247 12.765 1.00 72.38 120 LYS A N 1
ATOM 967 C CA . LYS A 1 120 ? -9.215 5.115 11.325 1.00 72.38 120 LYS A CA 1
ATOM 968 C C . LYS A 1 120 ? -7.952 5.836 10.845 1.00 72.38 120 LYS A C 1
ATOM 970 O O . LYS A 1 120 ? -7.306 5.357 9.916 1.00 72.38 120 LYS A O 1
ATOM 975 N N . ASP A 1 121 ? -7.554 6.938 11.482 1.00 72.69 121 ASP A N 1
ATOM 976 C CA . ASP A 1 121 ? -6.334 7.672 11.110 1.00 72.69 121 ASP A CA 1
ATOM 977 C C . ASP A 1 121 ? -5.079 6.880 11.462 1.00 72.69 121 ASP A C 1
ATOM 979 O O . ASP A 1 121 ? -4.162 6.772 10.648 1.00 72.69 121 ASP A O 1
ATOM 983 N N . LYS A 1 122 ? -5.067 6.238 12.639 1.00 72.81 122 LYS A N 1
ATOM 984 C CA . LYS A 1 122 ? -3.977 5.333 13.039 1.00 72.81 122 LYS A CA 1
ATOM 985 C C . LYS A 1 122 ? -3.859 4.147 12.082 1.00 72.81 122 LYS A C 1
ATOM 987 O O . LYS A 1 122 ? -2.753 3.722 11.755 1.00 72.81 122 LYS A O 1
ATOM 992 N N . ILE A 1 123 ? -4.992 3.616 11.627 1.00 74.94 123 ILE A N 1
ATOM 993 C CA . ILE A 1 123 ? -5.029 2.483 10.696 1.00 74.94 123 ILE A CA 1
ATOM 994 C C . ILE A 1 123 ? -4.533 2.911 9.318 1.00 74.94 123 ILE A C 1
ATOM 996 O O . ILE A 1 123 ? -3.723 2.210 8.722 1.00 74.94 123 ILE A O 1
ATOM 1000 N N . ILE A 1 124 ? -4.927 4.086 8.830 1.00 76.94 124 ILE A N 1
ATOM 1001 C CA . ILE A 1 124 ? -4.467 4.582 7.530 1.00 76.94 124 ILE A CA 1
ATOM 1002 C C . ILE A 1 124 ? -2.992 4.943 7.541 1.00 76.94 124 ILE A C 1
ATOM 1004 O O . ILE A 1 124 ? -2.306 4.609 6.580 1.00 76.94 124 ILE A O 1
ATOM 1008 N N . ALA A 1 125 ? -2.472 5.504 8.633 1.00 75.19 125 ALA A N 1
ATOM 1009 C CA . ALA A 1 125 ? -1.033 5.670 8.812 1.00 75.19 125 ALA A CA 1
ATOM 1010 C C . ALA A 1 125 ? -0.293 4.318 8.802 1.00 75.19 125 ALA A C 1
ATOM 1012 O O . ALA A 1 125 ? 0.772 4.198 8.197 1.00 75.19 125 ALA A O 1
ATOM 1013 N N . ARG A 1 126 ? -0.875 3.276 9.413 1.00 74.25 126 ARG A N 1
ATOM 1014 C CA . ARG A 1 126 ? -0.320 1.914 9.396 1.00 74.25 126 ARG A CA 1
ATOM 1015 C C . ARG A 1 126 ? -0.384 1.269 8.013 1.00 74.25 126 ARG A C 1
ATOM 1017 O O . ARG A 1 126 ? 0.557 0.594 7.622 1.00 74.25 126 ARG A O 1
ATOM 1024 N N . ILE A 1 127 ? -1.459 1.475 7.257 1.00 74.31 127 ILE A N 1
ATOM 1025 C CA . ILE A 1 127 ? -1.562 1.003 5.873 1.00 74.31 127 ILE A CA 1
ATOM 1026 C C . ILE A 1 127 ? -0.526 1.746 5.019 1.00 74.31 127 ILE A C 1
ATOM 1028 O O . ILE A 1 127 ? 0.269 1.103 4.342 1.00 74.31 127 ILE A O 1
ATOM 1032 N N . ALA A 1 128 ? -0.448 3.073 5.134 1.00 73.88 128 ALA A N 1
ATOM 1033 C CA . ALA A 1 128 ? 0.507 3.924 4.425 1.00 73.88 128 ALA A CA 1
ATO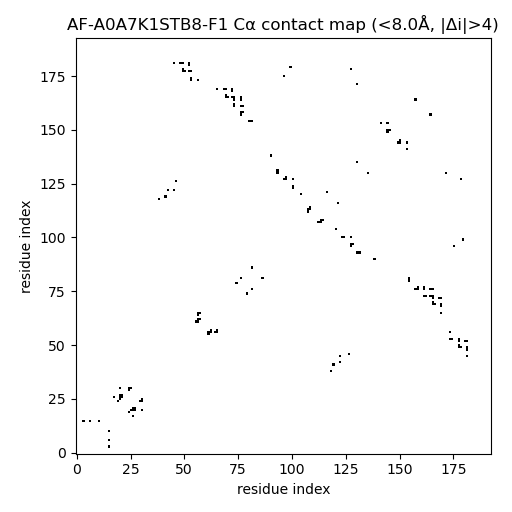M 1034 C C . ALA A 1 128 ? 1.980 3.589 4.702 1.00 73.88 128 ALA A C 1
ATOM 1036 O O . ALA A 1 128 ? 2.833 3.857 3.856 1.00 73.88 128 ALA A O 1
ATOM 1037 N N . SER A 1 129 ? 2.297 3.004 5.862 1.00 70.38 129 SER A N 1
ATOM 1038 C CA . SER A 1 129 ? 3.665 2.612 6.206 1.00 70.38 129 SER A CA 1
ATOM 1039 C C . SER A 1 129 ? 4.090 1.270 5.603 1.00 70.38 129 SER A C 1
ATOM 1041 O O . SER A 1 129 ? 5.292 1.035 5.481 1.00 70.38 129 SER A O 1
ATOM 1043 N N . ILE A 1 130 ? 3.155 0.419 5.152 1.00 71.06 130 ILE A N 1
ATOM 1044 C CA . ILE A 1 130 ? 3.462 -0.894 4.547 1.00 71.06 130 ILE A CA 1
ATOM 1045 C C . ILE A 1 130 ? 4.359 -0.759 3.304 1.00 71.06 130 ILE A C 1
ATOM 1047 O O . ILE A 1 130 ? 5.383 -1.445 3.236 1.00 71.06 130 ILE A O 1
ATOM 1051 N N . PRO A 1 131 ? 4.069 0.130 2.333 1.00 65.06 131 PRO A N 1
ATOM 1052 C CA . PRO A 1 131 ? 4.981 0.341 1.217 1.00 65.06 131 PRO A CA 1
ATOM 1053 C C . PRO A 1 131 ? 6.301 0.957 1.658 1.00 65.06 131 PRO A C 1
ATOM 1055 O O . PRO A 1 131 ? 7.338 0.596 1.119 1.00 65.06 131 PRO A O 1
ATOM 1058 N N . GLY A 1 132 ? 6.292 1.831 2.669 1.00 63.03 132 GLY A N 1
ATOM 1059 C CA . GLY A 1 132 ? 7.520 2.338 3.279 1.00 63.03 132 GLY A CA 1
ATOM 1060 C C . GLY A 1 132 ? 8.410 1.198 3.779 1.00 63.03 132 GLY A C 1
ATOM 1061 O O . GLY A 1 132 ? 9.582 1.145 3.432 1.00 63.03 132 GLY A O 1
ATOM 1062 N N . MET A 1 133 ? 7.848 0.222 4.495 1.00 61.25 133 MET A N 1
ATOM 1063 C CA . MET A 1 133 ? 8.590 -0.925 5.032 1.00 61.25 133 MET A CA 1
ATOM 1064 C C . MET A 1 133 ? 9.132 -1.876 3.960 1.00 61.25 133 MET A C 1
ATOM 1066 O O . MET A 1 133 ? 10.240 -2.380 4.112 1.00 61.25 133 MET A O 1
ATOM 1070 N N . LEU A 1 134 ? 8.383 -2.127 2.883 1.00 62.62 134 LEU A N 1
ATOM 1071 C CA . LEU A 1 134 ? 8.821 -3.043 1.820 1.00 62.62 134 LEU A CA 1
ATOM 1072 C C . LEU A 1 134 ? 9.755 -2.373 0.809 1.00 62.62 134 LEU A C 1
ATOM 1074 O O . LEU A 1 134 ? 10.626 -3.026 0.238 1.00 62.62 134 LEU A O 1
ATOM 1078 N N . ILE A 1 135 ? 9.585 -1.072 0.585 1.00 62.97 135 ILE A N 1
ATOM 1079 C CA . ILE A 1 135 ? 10.257 -0.360 -0.499 1.00 62.97 135 ILE A CA 1
ATOM 1080 C C . ILE A 1 135 ? 11.468 0.413 0.024 1.00 62.97 135 ILE A C 1
ATOM 1082 O O . ILE A 1 135 ? 12.482 0.433 -0.664 1.00 62.97 135 ILE A O 1
ATOM 1086 N N . HIS A 1 136 ? 11.454 0.973 1.243 1.00 63.00 136 HIS A N 1
ATOM 1087 C CA . HIS A 1 136 ? 12.626 1.679 1.795 1.00 63.00 136 HIS A CA 1
ATOM 1088 C C . HIS A 1 136 ? 13.904 0.828 1.858 1.00 63.00 136 HIS A C 1
ATOM 1090 O O . HIS A 1 136 ? 14.951 1.357 1.489 1.00 63.00 136 HIS A O 1
ATOM 1096 N N . PRO A 1 137 ? 13.881 -0.467 2.230 1.00 62.41 137 PRO A N 1
ATOM 1097 C CA . PRO A 1 137 ? 15.082 -1.299 2.169 1.00 62.41 137 PRO A CA 1
ATOM 1098 C C . PRO A 1 137 ? 15.611 -1.446 0.737 1.00 62.41 137 PRO A C 1
ATOM 1100 O O . PRO A 1 137 ? 16.816 -1.359 0.513 1.00 62.41 137 PRO A O 1
ATOM 1103 N N . GLY A 1 138 ? 14.713 -1.587 -0.245 1.00 64.12 138 GLY A N 1
ATOM 1104 C CA . GLY A 1 138 ? 15.064 -1.613 -1.667 1.00 64.12 138 GLY A CA 1
ATOM 1105 C C . GLY A 1 138 ? 15.642 -0.282 -2.155 1.00 64.12 138 GLY A C 1
ATOM 1106 O O . GLY A 1 138 ? 16.616 -0.270 -2.900 1.00 64.12 138 GLY A O 1
ATOM 1107 N N . ILE A 1 139 ? 15.107 0.843 -1.676 1.00 62.41 139 ILE A N 1
ATOM 1108 C CA . ILE A 1 139 ? 15.626 2.190 -1.949 1.00 62.41 139 ILE A CA 1
ATOM 1109 C C . ILE A 1 139 ? 17.031 2.350 -1.381 1.00 62.41 139 ILE A C 1
ATOM 1111 O O . ILE A 1 139 ? 17.922 2.787 -2.098 1.00 62.41 139 ILE A O 1
ATOM 1115 N N . ILE A 1 140 ? 17.244 1.984 -0.116 1.00 63.59 140 ILE A N 1
ATOM 1116 C CA . ILE A 1 140 ? 18.552 2.071 0.546 1.00 63.59 140 ILE A CA 1
ATOM 1117 C C . ILE A 1 140 ? 19.560 1.171 -0.176 1.00 63.59 140 ILE A C 1
ATOM 1119 O O . ILE A 1 140 ? 20.697 1.579 -0.410 1.00 63.59 140 ILE A O 1
ATOM 1123 N N . PHE A 1 141 ? 19.141 -0.024 -0.595 1.00 64.81 141 PHE A N 1
ATOM 1124 C CA . PHE A 1 141 ? 19.965 -0.932 -1.387 1.00 64.81 141 PHE A CA 1
ATOM 1125 C C . PHE A 1 141 ? 20.350 -0.329 -2.746 1.00 64.81 141 PHE A C 1
ATOM 1127 O O . PHE A 1 141 ? 21.529 -0.290 -3.087 1.00 64.81 141 PHE A O 1
ATOM 1134 N N . VAL A 1 142 ? 19.393 0.224 -3.496 1.00 63.88 142 VAL A N 1
ATOM 1135 C CA . VAL A 1 142 ? 19.678 0.888 -4.778 1.00 63.88 142 VAL A CA 1
ATOM 1136 C C . VAL A 1 142 ? 20.582 2.106 -4.563 1.00 63.88 142 VAL A C 1
ATOM 1138 O O . VAL A 1 142 ? 21.578 2.268 -5.264 1.00 63.88 142 VAL A O 1
ATOM 1141 N N . TRP A 1 143 ? 20.296 2.935 -3.560 1.00 64.62 143 TRP A N 1
ATOM 1142 C CA . TRP A 1 143 ? 21.029 4.172 -3.292 1.00 64.62 143 TRP A CA 1
ATOM 1143 C C . TRP A 1 143 ? 22.468 3.917 -2.822 1.00 64.62 143 TRP A C 1
ATOM 1145 O O . TRP A 1 143 ? 23.401 4.559 -3.304 1.00 64.62 143 TRP A O 1
ATOM 1155 N N . SER A 1 144 ? 22.675 2.927 -1.949 1.00 61.16 144 SER A N 1
ATOM 1156 C CA . SER A 1 144 ? 24.013 2.493 -1.515 1.00 61.16 144 SER A CA 1
ATOM 1157 C C . SER A 1 144 ? 24.854 1.953 -2.675 1.00 61.16 144 SER A C 1
ATOM 1159 O O . SER A 1 144 ? 26.050 2.233 -2.762 1.00 61.16 144 SER A O 1
ATOM 1161 N N . PHE A 1 145 ? 24.230 1.258 -3.625 1.00 61.28 145 PHE A N 1
ATOM 1162 C CA . PHE A 1 145 ? 24.905 0.764 -4.822 1.00 61.28 145 PHE A CA 1
ATOM 1163 C C . PHE A 1 145 ? 25.251 1.893 -5.814 1.00 61.28 145 PHE A C 1
ATOM 1165 O O . PHE A 1 145 ? 26.297 1.847 -6.469 1.00 61.28 145 PHE A O 1
ATOM 1172 N N . PHE A 1 146 ? 24.415 2.936 -5.880 1.00 61.53 146 PHE A N 1
ATOM 1173 C CA . PHE A 1 146 ? 24.672 4.160 -6.647 1.00 61.53 146 PHE A CA 1
ATOM 1174 C C . PHE A 1 146 ? 25.819 4.991 -6.073 1.00 61.53 146 PHE A C 1
ATOM 1176 O O . PHE A 1 146 ? 26.708 5.402 -6.822 1.00 61.53 146 PHE A O 1
ATOM 1183 N N . LEU A 1 147 ? 25.845 5.200 -4.754 1.00 64.50 147 LEU A N 1
ATOM 1184 C CA . LEU A 1 147 ? 26.953 5.885 -4.084 1.00 64.50 147 LEU A CA 1
ATOM 1185 C C . LEU A 1 147 ? 28.294 5.201 -4.309 1.00 64.50 147 LEU A C 1
ATOM 1187 O O . LEU A 1 147 ? 29.316 5.870 -4.448 1.00 64.50 147 LEU A O 1
ATOM 1191 N N . ASN A 1 148 ? 28.288 3.872 -4.373 1.00 63.84 148 ASN A N 1
ATOM 1192 C CA . ASN A 1 148 ? 29.492 3.080 -4.575 1.00 63.84 148 ASN A CA 1
ATOM 1193 C C . ASN A 1 148 ? 29.997 3.109 -6.038 1.00 63.84 148 ASN A C 1
ATOM 1195 O O . ASN A 1 148 ? 30.806 2.272 -6.430 1.00 63.84 148 ASN A O 1
ATOM 1199 N N . ARG A 1 149 ? 29.489 4.036 -6.876 1.00 61.84 149 ARG A N 1
ATOM 1200 C CA . ARG A 1 149 ? 29.833 4.242 -8.301 1.00 61.84 149 ARG A CA 1
ATOM 1201 C C . ARG A 1 149 ? 29.771 2.981 -9.175 1.00 61.84 149 ARG A C 1
ATOM 1203 O O . ARG A 1 149 ? 30.273 2.976 -10.294 1.00 61.84 149 ARG A O 1
ATOM 1210 N N . ASN A 1 150 ? 29.108 1.922 -8.715 1.00 65.06 150 ASN A N 1
ATOM 1211 C CA . ASN A 1 150 ? 29.048 0.631 -9.400 1.00 65.06 150 ASN A CA 1
ATOM 1212 C C . ASN A 1 150 ? 27.799 0.524 -10.291 1.00 65.06 150 ASN A C 1
ATOM 1214 O O . ASN A 1 150 ? 27.191 -0.538 -10.424 1.00 65.06 150 ASN A O 1
ATOM 1218 N N . THR A 1 151 ? 27.397 1.642 -10.900 1.00 63.53 151 THR A N 1
ATOM 1219 C CA . THR A 1 151 ? 26.150 1.791 -11.668 1.00 63.53 151 THR A CA 1
ATOM 1220 C C . THR A 1 151 ? 26.039 0.787 -12.813 1.00 63.53 151 THR A C 1
ATOM 1222 O O . THR A 1 151 ? 24.944 0.329 -13.117 1.00 63.53 151 THR A O 1
ATOM 1225 N N . ASN A 1 152 ? 27.168 0.353 -13.379 1.00 65.50 152 ASN A N 1
ATOM 1226 C CA . ASN A 1 152 ? 27.208 -0.670 -14.423 1.00 65.50 152 ASN A CA 1
ATOM 1227 C C . ASN A 1 152 ? 26.701 -2.037 -13.943 1.00 65.50 152 ASN A C 1
ATOM 1229 O O . ASN A 1 152 ? 25.956 -2.685 -14.670 1.00 65.50 152 ASN A O 1
ATOM 1233 N N . LYS A 1 153 ? 27.042 -2.470 -12.719 1.00 68.19 153 LYS A N 1
ATOM 1234 C CA . LYS A 1 153 ? 26.558 -3.751 -12.171 1.00 68.19 153 LYS A CA 1
ATOM 1235 C C . LYS A 1 153 ? 25.071 -3.696 -11.815 1.00 68.19 153 LYS A C 1
ATOM 1237 O O . LYS A 1 153 ? 24.376 -4.694 -11.971 1.00 68.19 153 LYS A O 1
ATOM 1242 N N . LEU A 1 154 ? 24.583 -2.534 -11.375 1.00 65.88 154 LEU A N 1
ATOM 1243 C CA . LEU A 1 154 ? 23.165 -2.336 -11.078 1.00 65.88 154 LEU A CA 1
ATOM 1244 C C . LEU A 1 154 ? 22.330 -2.267 -12.354 1.00 65.88 154 LEU A C 1
ATOM 1246 O O . LEU A 1 154 ? 21.292 -2.912 -12.416 1.00 65.88 154 LEU A O 1
ATOM 1250 N N . ASN A 1 155 ? 22.820 -1.571 -13.383 1.00 66.19 155 ASN A N 1
ATOM 1251 C CA . ASN A 1 155 ? 22.214 -1.595 -14.711 1.00 66.19 155 ASN A CA 1
ATOM 1252 C C . ASN A 1 155 ? 22.102 -3.031 -15.220 1.00 66.19 155 ASN A C 1
ATOM 1254 O O . ASN A 1 155 ? 21.008 -3.432 -15.580 1.00 66.19 155 ASN A O 1
ATOM 1258 N N . LEU A 1 156 ? 23.177 -3.824 -15.142 1.00 67.06 156 LEU A N 1
ATOM 1259 C CA . LEU A 1 156 ? 23.184 -5.228 -15.572 1.00 67.06 156 LEU A CA 1
ATOM 1260 C C . LEU A 1 156 ? 22.153 -6.083 -14.818 1.00 67.06 156 LEU A C 1
ATOM 1262 O O . LEU A 1 156 ? 21.421 -6.855 -15.429 1.00 67.06 156 LEU A O 1
ATOM 1266 N N . LEU A 1 157 ? 22.061 -5.929 -13.494 1.00 68.81 157 LEU A N 1
ATOM 1267 C CA . LEU A 1 157 ? 21.101 -6.667 -12.669 1.00 68.81 157 LEU A CA 1
ATOM 1268 C C . LEU A 1 157 ? 19.652 -6.259 -12.973 1.00 68.81 157 LEU A C 1
ATOM 1270 O O . LEU A 1 157 ? 18.773 -7.115 -13.061 1.00 68.81 157 LEU A O 1
ATOM 1274 N N . VAL A 1 158 ? 19.405 -4.964 -13.164 1.00 68.88 158 VAL A N 1
ATOM 1275 C CA . VAL A 1 158 ? 18.069 -4.426 -13.440 1.00 68.88 158 VAL A CA 1
ATOM 1276 C C . VAL A 1 158 ? 17.615 -4.743 -14.864 1.00 68.88 158 VAL A C 1
ATOM 1278 O O . VAL A 1 158 ? 16.468 -5.145 -15.039 1.00 68.88 158 VAL A O 1
ATOM 1281 N N . THR A 1 159 ? 18.490 -4.657 -15.869 1.00 69.94 159 THR A N 1
ATOM 1282 C CA . THR A 1 159 ? 18.155 -5.028 -17.252 1.00 69.94 159 THR A CA 1
ATOM 1283 C C . THR A 1 159 ? 17.940 -6.532 -17.395 1.00 69.94 159 THR A C 1
ATOM 1285 O O . THR A 1 159 ? 16.990 -6.947 -18.055 1.00 69.94 159 THR A O 1
ATOM 1288 N N . ASN A 1 160 ? 18.747 -7.363 -16.722 1.00 77.62 160 ASN A N 1
ATOM 1289 C CA . ASN A 1 160 ? 18.587 -8.824 -16.762 1.00 77.62 160 ASN A CA 1
ATOM 1290 C C . ASN A 1 160 ? 17.295 -9.299 -16.081 1.00 77.62 160 ASN A C 1
ATOM 1292 O O . ASN A 1 160 ? 16.762 -10.355 -16.421 1.00 77.62 160 ASN A O 1
ATOM 1296 N N . HIS A 1 161 ? 16.778 -8.519 -15.132 1.00 81.06 161 HIS A N 1
ATOM 1297 C CA . HIS A 1 161 ? 15.555 -8.822 -14.391 1.00 81.06 161 HIS A CA 1
ATOM 1298 C C . HIS A 1 161 ? 14.468 -7.759 -14.595 1.00 81.06 161 HIS A C 1
ATOM 1300 O O . HIS A 1 161 ? 13.641 -7.529 -13.708 1.00 81.06 161 HIS A O 1
ATOM 1306 N N . ALA A 1 162 ? 14.424 -7.144 -15.782 1.00 80.88 162 ALA A N 1
ATOM 1307 C CA . ALA A 1 162 ? 13.529 -6.027 -16.079 1.00 80.88 162 ALA A CA 1
ATOM 1308 C C . ALA A 1 162 ? 12.045 -6.359 -15.850 1.00 80.88 162 ALA A C 1
ATOM 1310 O O . ALA A 1 162 ? 11.282 -5.522 -15.371 1.00 80.88 162 ALA A O 1
ATOM 1311 N N . VAL A 1 163 ? 11.644 -7.607 -16.118 1.00 84.50 163 VAL A N 1
ATOM 1312 C CA . VAL A 1 163 ? 10.281 -8.104 -15.866 1.00 84.50 163 VAL A CA 1
ATOM 1313 C C . VAL A 1 163 ? 9.926 -8.034 -14.381 1.00 84.50 163 VAL A C 1
ATOM 1315 O O . VAL A 1 163 ? 8.860 -7.542 -14.023 1.00 84.50 163 VAL A O 1
ATOM 1318 N N . ILE A 1 164 ? 10.826 -8.489 -13.506 1.00 82.06 164 ILE A N 1
ATOM 1319 C CA . ILE A 1 164 ? 10.601 -8.510 -12.056 1.00 82.06 164 ILE A CA 1
ATOM 1320 C C . ILE A 1 164 ? 10.445 -7.075 -11.546 1.00 82.06 164 ILE A C 1
ATOM 1322 O O . ILE A 1 164 ? 9.489 -6.763 -10.838 1.00 82.06 164 ILE A O 1
ATOM 1326 N N . VAL A 1 165 ? 11.338 -6.180 -11.971 1.00 79.88 165 VAL A N 1
ATOM 1327 C CA . VAL A 1 165 ? 11.302 -4.760 -11.595 1.00 79.88 165 VAL A CA 1
ATOM 1328 C C . VAL A 1 165 ? 10.015 -4.088 -12.085 1.00 79.88 165 VAL A C 1
ATOM 1330 O O . VAL A 1 165 ? 9.360 -3.385 -11.314 1.00 79.88 165 VAL A O 1
ATOM 1333 N N . ALA A 1 166 ? 9.591 -4.355 -13.322 1.00 84.62 166 ALA A N 1
ATOM 1334 C CA . ALA A 1 166 ? 8.343 -3.831 -13.870 1.00 84.62 166 ALA A CA 1
ATOM 1335 C C . ALA A 1 166 ? 7.106 -4.319 -13.100 1.00 84.62 166 ALA A C 1
ATOM 1337 O O . ALA A 1 166 ? 6.196 -3.524 -12.846 1.00 84.62 166 ALA A O 1
ATOM 1338 N N . ILE A 1 167 ? 7.081 -5.589 -12.676 1.00 86.31 167 ILE A N 1
ATOM 1339 C CA . ILE A 1 167 ? 6.013 -6.139 -11.828 1.00 86.31 167 ILE A CA 1
ATOM 1340 C C . ILE A 1 167 ? 5.967 -5.401 -10.489 1.00 86.31 167 ILE A C 1
ATOM 1342 O O . ILE A 1 167 ? 4.895 -4.950 -10.090 1.00 86.31 167 ILE A O 1
ATOM 1346 N N . PHE A 1 168 ? 7.108 -5.223 -9.815 1.00 83.44 168 PHE A N 1
ATOM 1347 C CA . PHE A 1 168 ? 7.154 -4.522 -8.528 1.00 83.44 168 PHE A CA 1
ATOM 1348 C C . PHE A 1 168 ? 6.676 -3.070 -8.634 1.00 83.44 168 PHE A C 1
ATOM 1350 O O . PHE A 1 168 ? 5.854 -2.643 -7.821 1.00 83.44 168 PHE A O 1
ATOM 1357 N N . ILE A 1 169 ? 7.127 -2.326 -9.649 1.00 80.81 169 ILE A N 1
ATOM 1358 C CA . ILE A 1 169 ? 6.705 -0.932 -9.863 1.00 80.81 169 ILE A CA 1
ATOM 1359 C C . ILE A 1 169 ? 5.204 -0.861 -10.171 1.00 80.81 169 ILE A C 1
ATOM 1361 O O . ILE A 1 169 ? 4.485 -0.049 -9.585 1.00 80.81 169 ILE A O 1
ATOM 1365 N N . SER A 1 170 ? 4.705 -1.744 -11.037 1.00 87.56 170 SER A N 1
ATOM 1366 C CA . SER A 1 170 ? 3.283 -1.782 -11.397 1.00 87.56 170 SER A CA 1
ATOM 1367 C C . SER A 1 170 ? 2.412 -2.113 -10.187 1.00 87.56 170 SER A C 1
ATOM 1369 O O . SER A 1 170 ? 1.440 -1.412 -9.913 1.00 87.56 170 SER A O 1
ATOM 1371 N N . MET A 1 171 ? 2.793 -3.130 -9.408 1.00 87.12 171 MET A N 1
ATOM 1372 C CA . MET A 1 171 ? 2.113 -3.496 -8.162 1.00 87.12 171 MET A CA 1
ATOM 1373 C C . MET A 1 171 ? 2.115 -2.349 -7.155 1.00 87.12 171 MET A C 1
ATOM 1375 O O . MET A 1 171 ? 1.102 -2.108 -6.496 1.00 87.12 171 MET A O 1
ATOM 1379 N N . PHE A 1 172 ? 3.220 -1.609 -7.065 1.00 83.69 172 PHE A N 1
ATOM 1380 C CA . PHE A 1 172 ? 3.307 -0.449 -6.193 1.00 83.69 172 PHE A CA 1
ATOM 1381 C C . PHE A 1 172 ? 2.349 0.673 -6.618 1.00 83.69 172 PHE A C 1
ATOM 1383 O O . PHE A 1 172 ? 1.638 1.232 -5.785 1.00 83.69 172 PHE A O 1
ATOM 1390 N N . ILE A 1 173 ? 2.240 0.960 -7.913 1.00 84.88 173 ILE A N 1
ATOM 1391 C CA . ILE A 1 173 ? 1.298 1.971 -8.413 1.00 84.88 173 ILE A CA 1
ATOM 1392 C C . ILE A 1 173 ? -0.152 1.539 -8.194 1.00 84.88 173 ILE A C 1
ATOM 1394 O O . ILE A 1 173 ? -0.968 2.339 -7.734 1.00 84.88 173 ILE A O 1
ATOM 1398 N N . LEU A 1 174 ? -0.483 0.271 -8.446 1.00 90.06 174 LEU A N 1
ATOM 1399 C CA . LEU A 1 174 ? -1.815 -0.264 -8.148 1.00 90.06 174 LEU A CA 1
ATOM 1400 C C . LEU A 1 174 ? -2.144 -0.177 -6.653 1.00 90.06 174 LEU A C 1
ATOM 1402 O O . LEU A 1 174 ? -3.290 0.104 -6.283 1.00 90.06 174 LEU A O 1
ATOM 1406 N N . TYR A 1 175 ? -1.143 -0.371 -5.794 1.00 86.62 175 TYR A N 1
ATOM 1407 C CA . TYR A 1 175 ? -1.276 -0.151 -4.361 1.00 86.62 175 TYR A CA 1
ATOM 1408 C C . TYR A 1 175 ? -1.591 1.320 -4.046 1.00 86.62 175 TYR A C 1
ATOM 1410 O O . TYR A 1 175 ? -2.555 1.577 -3.322 1.00 86.62 175 TYR A O 1
ATOM 1418 N N . ILE A 1 176 ? -0.851 2.282 -4.618 1.00 83.25 176 ILE A N 1
ATOM 1419 C CA . ILE A 1 176 ? -1.112 3.725 -4.437 1.00 83.25 176 ILE A CA 1
ATOM 1420 C C . ILE A 1 176 ? -2.540 4.066 -4.870 1.00 83.25 176 ILE A C 1
ATOM 1422 O O . ILE A 1 176 ? -3.272 4.716 -4.127 1.00 83.25 176 ILE A O 1
ATOM 1426 N N . ILE A 1 177 ? -2.965 3.600 -6.046 1.00 86.56 177 ILE A N 1
ATOM 1427 C CA . ILE A 1 177 ? -4.318 3.844 -6.567 1.00 86.56 177 ILE A CA 1
ATOM 1428 C C . ILE A 1 177 ? -5.372 3.293 -5.601 1.00 86.56 177 ILE A C 1
ATOM 1430 O O . ILE A 1 177 ? -6.360 3.969 -5.306 1.00 86.56 177 ILE A O 1
ATOM 1434 N N . SER A 1 178 ? -5.156 2.085 -5.079 1.00 89.31 178 SER A N 1
ATOM 1435 C CA . SER A 1 178 ? -6.056 1.461 -4.104 1.00 89.31 178 SER A CA 1
ATOM 1436 C C . SER A 1 178 ? -6.103 2.267 -2.802 1.00 89.31 178 SER A C 1
ATOM 1438 O O . SER A 1 178 ? -7.187 2.559 -2.303 1.00 89.31 178 SER A O 1
ATOM 1440 N N . PHE A 1 179 ? -4.949 2.740 -2.325 1.00 85.00 179 PHE A N 1
ATOM 1441 C CA . PHE A 1 179 ? -4.841 3.574 -1.127 1.00 85.00 179 PHE A CA 1
ATOM 1442 C C . PHE A 1 179 ? -5.547 4.929 -1.295 1.00 85.00 179 PHE A C 1
ATOM 1444 O O . PHE A 1 179 ? -6.243 5.391 -0.389 1.00 85.00 179 PHE A O 1
ATOM 1451 N N . ILE A 1 180 ? -5.437 5.556 -2.470 1.00 83.69 180 ILE A N 1
ATOM 1452 C CA . ILE A 1 180 ? -6.179 6.781 -2.804 1.00 83.69 180 ILE A CA 1
ATOM 1453 C C . ILE A 1 180 ? -7.688 6.509 -2.799 1.00 83.69 180 ILE A C 1
ATOM 1455 O O . ILE A 1 180 ? -8.449 7.312 -2.260 1.00 83.69 180 ILE A O 1
ATOM 1459 N N . ARG A 1 181 ? -8.140 5.385 -3.374 1.00 86.50 181 ARG A N 1
ATOM 1460 C CA . ARG A 1 181 ? -9.564 5.000 -3.372 1.00 86.50 181 ARG A CA 1
ATOM 1461 C C . ARG A 1 181 ? -10.096 4.801 -1.954 1.00 86.50 181 ARG A C 1
ATOM 1463 O O . ARG A 1 181 ? -11.155 5.348 -1.649 1.00 86.50 181 ARG A O 1
ATOM 1470 N N . LEU A 1 182 ? -9.342 4.108 -1.099 1.00 86.69 182 LEU A N 1
ATOM 1471 C CA . LEU A 1 182 ? -9.671 3.920 0.316 1.00 86.69 182 LEU A CA 1
ATOM 1472 C C . LEU A 1 182 ? -9.833 5.268 1.032 1.00 86.69 182 LEU A C 1
ATOM 1474 O O . LEU A 1 182 ? -10.859 5.521 1.659 1.00 86.69 182 LEU A O 1
ATOM 1478 N N . ASN A 1 183 ? -8.871 6.181 0.861 1.00 78.94 183 ASN A N 1
ATOM 1479 C CA . ASN A 1 183 ? -8.954 7.516 1.453 1.00 78.94 183 ASN A CA 1
ATOM 1480 C C . ASN A 1 183 ? -10.167 8.302 0.937 1.00 78.94 183 ASN A C 1
ATOM 1482 O O . ASN A 1 183 ? -10.915 8.864 1.732 1.00 78.94 183 ASN A O 1
ATOM 1486 N N . ARG A 1 184 ? -10.412 8.315 -0.380 1.00 79.75 184 ARG A N 1
ATOM 1487 C CA . ARG A 1 184 ? -11.562 9.029 -0.964 1.00 79.75 184 ARG A CA 1
ATOM 1488 C C . ARG A 1 184 ? -12.903 8.515 -0.447 1.00 79.75 184 ARG A C 1
ATOM 1490 O O . ARG A 1 184 ? -13.817 9.319 -0.297 1.00 79.75 184 ARG A O 1
ATOM 1497 N N . GLN A 1 185 ? -13.046 7.211 -0.213 1.00 80.75 185 GLN A N 1
ATOM 1498 C CA . GLN A 1 185 ? -14.284 6.644 0.323 1.00 80.75 185 GLN A CA 1
ATOM 1499 C C . GLN A 1 185 ? -14.555 7.136 1.748 1.00 80.75 185 GLN A C 1
ATOM 1501 O O . GLN A 1 185 ? -15.676 7.544 2.033 1.00 80.75 185 GLN A O 1
ATOM 1506 N N . GLU A 1 186 ? -13.530 7.169 2.599 1.00 72.88 186 GLU A N 1
ATOM 1507 C CA . GLU A 1 186 ? -13.640 7.707 3.959 1.00 72.88 186 GLU A CA 1
ATOM 1508 C C . GLU A 1 186 ? -14.043 9.191 3.955 1.00 72.88 186 GLU A C 1
ATOM 1510 O O . GLU A 1 186 ? -14.907 9.606 4.724 1.00 72.88 186 GLU A O 1
ATOM 1515 N N . PHE A 1 187 ? -13.508 9.990 3.026 1.00 67.12 187 PHE A N 1
ATOM 1516 C CA . PHE A 1 187 ? -13.851 11.413 2.922 1.00 67.12 187 PHE A CA 1
ATOM 1517 C C . PHE A 1 187 ? -15.255 11.701 2.377 1.00 67.12 187 PHE A C 1
ATOM 1519 O O . PHE A 1 187 ? -15.806 12.761 2.669 1.00 67.12 187 PHE A O 1
ATOM 1526 N N . LYS A 1 188 ? -15.874 10.783 1.619 1.00 66.12 188 LYS A N 1
ATOM 1527 C CA . LYS A 1 188 ? -17.248 10.982 1.115 1.00 66.12 188 LYS A CA 1
ATOM 1528 C C . LYS A 1 188 ? -18.262 11.182 2.239 1.00 66.12 188 LYS A C 1
ATOM 1530 O O . LYS A 1 188 ? -19.218 11.921 2.042 1.00 66.12 188 LYS A O 1
ATOM 1535 N N . VAL A 1 189 ? -18.038 10.571 3.403 1.00 60.16 189 VAL A N 1
ATOM 1536 C CA . VAL A 1 189 ? -18.920 10.701 4.574 1.00 60.16 189 VAL A CA 1
ATOM 1537 C C . VAL A 1 189 ? -18.981 12.150 5.080 1.00 60.16 189 VAL A C 1
ATOM 1539 O O . VAL A 1 189 ? -20.012 12.581 5.582 1.00 60.16 189 VAL A O 1
ATOM 1542 N N . TYR A 1 190 ? -17.911 12.928 4.890 1.00 56.03 190 TYR A N 1
ATOM 1543 C CA . TYR A 1 190 ? -17.806 14.308 5.373 1.00 56.03 190 TYR A CA 1
ATOM 1544 C C . TYR A 1 190 ? -18.255 15.365 4.350 1.00 56.03 190 TYR A C 1
ATOM 1546 O O . TYR A 1 190 ? -18.473 16.508 4.731 1.00 56.03 190 TYR A O 1
ATOM 1554 N N . MET A 1 191 ? -18.411 15.001 3.070 1.00 54.72 191 MET A N 1
ATOM 1555 C CA . MET A 1 191 ? -18.796 15.930 1.992 1.00 54.72 191 MET A CA 1
ATOM 1556 C C . MET A 1 191 ? -20.317 16.063 1.781 1.00 54.72 191 MET A C 1
ATOM 1558 O O . MET A 1 191 ? -20.736 16.829 0.922 1.00 54.72 191 MET A O 1
ATOM 1562 N N . ILE A 1 192 ? -21.147 15.320 2.523 1.00 54.50 192 ILE A N 1
ATOM 1563 C CA . ILE A 1 192 ? -22.624 15.356 2.416 1.00 54.50 192 ILE A CA 1
ATOM 1564 C C . ILE A 1 192 ? -23.221 16.309 3.478 1.00 54.50 192 ILE A C 1
ATOM 1566 O O . ILE A 1 192 ? -24.273 16.045 4.049 1.00 54.50 192 ILE A O 1
ATOM 1570 N N . LYS A 1 193 ? -22.537 17.411 3.794 1.00 43.75 193 LYS A N 1
ATOM 1571 C CA . LYS A 1 193 ? -23.065 18.465 4.670 1.00 43.75 193 LYS A CA 1
ATOM 1572 C C . LYS A 1 193 ? -23.200 19.772 3.914 1.00 43.75 193 LYS A C 1
ATOM 1574 O O . LYS A 1 193 ? -22.220 20.138 3.232 1.00 43.75 193 LYS A O 1
#

Radius of gyration: 24.35 Å; Cα contacts (8 Å, |Δi|>4): 90; chains: 1; bounding box: 65×31×70 Å

Foldseek 3Di:
DDPVVPDDPPAPPVRVVQCCQCPVQVHPVSVVVVVVVVLVVVLCVLVVQLVVLLVVCCDPPNVVVLVVLLVVQLCCLQPPQPDVVVLVVLVVVLCVLVVVLVVLLVVCCVQVVDNPDDSVNVSLVVLSCVCVVVCVVVSCVVVVCVVVVVSVVVSVVRNVPSSVVSVVSSSVVSSVVSSVVSSVVVCVVSPPD

Sequence (193 aa):
MTALEQKPSEISFQDAVNTIINNDFGGGKGLVEMEKKCYESVVDEMLGQQWNYLKSNFKFPNLFYTLILLLTFYFVVSNIPFAPFIIAFLLTTIVVVSILTLARYFYIGYFTLDTKNSIKDKIIARIASIPGMLIHPGIIFVWSFFLNRNTNKLNLLVTNHAVIVAIFISMFILYIISFIRLNRQEFKVYMIK

Secondary structure (DSSP, 8-state):
--TTTTS-TTS-HHHHHHHHHHHHH-HHHHHHHHHHHHHHHHHHHHHHHHHHHHHHTTSTTHHHHHHHHHHHHHHHHHHS---HHHHHHHHHHHHHHHHHHHHHHHHHHHHS------HHHHHHHHHHHHHHHHHHHHHHHHHHHHHTT-HHHHHHHHHHTHHHHHHHHHHHHHHHHHHHHHHHHHHHTTS--

Mean predicted aligned error: 11.38 Å